Protein AF-A0A958SMH3-F1 (afdb_monomer_lite)

Secondary structure (DSSP, 8-state):
-------------GGG-GGG---HHHHHHHHHHHHHHTS-TTHHHHHHHHHHHHHHH-TT-HHHHHHHHHHHHHTT-HHHHHHHHHHHHHHHHTTSTTGGGGS-HHHHHHHHHHHHHHHHHHHHTT-HHHHHHHHHHHHHH-TT-HHHHHHHHHHHHHHHT---------------------------------------------------GGG--HHHHHHHHHHHHHHHHHHHHHHHHHHHHHHTTS-----

Structure (mmCIF, N/CA/C/O backbone):
data_AF-A0A958SMH3-F1
#
_entry.id   AF-A0A958SMH3-F1
#
loop_
_atom_site.group_PDB
_atom_site.id
_atom_site.type_symbol
_atom_site.label_atom_id
_atom_site.label_alt_id
_atom_site.label_comp_id
_atom_site.label_asym_id
_atom_site.label_entity_id
_atom_site.label_seq_id
_atom_site.pdbx_PDB_ins_code
_atom_site.Cartn_x
_atom_site.Cartn_y
_atom_site.Cartn_z
_atom_site.occupancy
_atom_site.B_iso_or_equiv
_atom_site.auth_seq_id
_atom_site.auth_comp_id
_atom_site.auth_asym_id
_atom_site.auth_atom_id
_atom_site.pdbx_PDB_model_num
ATOM 1 N N . MET A 1 1 ? -11.603 23.316 -0.619 1.00 29.77 1 MET A N 1
ATOM 2 C CA . MET A 1 1 ? -10.652 23.225 0.510 1.00 29.77 1 MET A CA 1
ATOM 3 C C . MET A 1 1 ? -10.114 21.802 0.560 1.00 29.77 1 MET A C 1
ATOM 5 O O . MET A 1 1 ? -10.865 20.903 0.907 1.00 29.77 1 MET A O 1
ATOM 9 N N . ARG A 1 2 ? -8.863 21.569 0.136 1.00 35.00 2 ARG A N 1
ATOM 10 C CA . ARG A 1 2 ? -8.222 20.247 0.241 1.00 35.00 2 ARG A CA 1
ATOM 11 C C . ARG A 1 2 ? -7.812 20.045 1.699 1.00 35.00 2 ARG A C 1
ATOM 13 O O . ARG A 1 2 ? -6.847 20.658 2.151 1.00 35.00 2 ARG A O 1
ATOM 20 N N . CYS A 1 3 ? -8.565 19.249 2.452 1.00 30.19 3 CYS A N 1
ATOM 21 C CA . CYS A 1 3 ? -8.208 18.880 3.820 1.00 30.19 3 CYS A CA 1
ATOM 22 C C . CYS A 1 3 ? -6.985 17.945 3.769 1.00 30.19 3 CYS A C 1
ATOM 24 O O . CYS A 1 3 ? -7.123 16.727 3.776 1.00 30.19 3 CYS A O 1
ATOM 26 N N . LYS A 1 4 ? -5.774 18.510 3.680 1.00 40.31 4 LYS A N 1
ATOM 27 C CA . LYS A 1 4 ? -4.511 17.767 3.788 1.00 40.31 4 LYS A CA 1
ATOM 28 C C . LYS A 1 4 ? -4.307 17.340 5.248 1.00 40.31 4 LYS A C 1
ATOM 30 O O . LYS A 1 4 ? -3.544 17.957 5.985 1.00 40.31 4 LYS A O 1
ATOM 35 N N . ARG A 1 5 ? -5.019 16.304 5.699 1.00 44.12 5 ARG A N 1
ATOM 36 C CA . ARG A 1 5 ? -4.583 15.523 6.865 1.00 44.12 5 ARG A CA 1
ATOM 37 C C . ARG A 1 5 ? -3.469 14.606 6.363 1.00 44.12 5 ARG A C 1
ATOM 39 O O . ARG A 1 5 ? -3.717 13.763 5.510 1.00 44.12 5 ARG A O 1
ATOM 46 N N . TYR A 1 6 ? -2.242 14.852 6.818 1.00 43.28 6 TYR A N 1
ATOM 47 C CA . TYR A 1 6 ? -1.034 14.144 6.393 1.00 43.28 6 TYR A CA 1
ATOM 48 C C . TYR A 1 6 ? -1.081 12.676 6.840 1.00 43.28 6 TYR A C 1
ATOM 50 O O . TYR A 1 6 ? -0.575 12.327 7.901 1.00 43.28 6 TYR A O 1
ATOM 58 N N . LEU A 1 7 ? -1.709 11.817 6.041 1.00 56.62 7 LEU A N 1
ATOM 59 C CA . LEU A 1 7 ? -1.462 10.382 6.100 1.00 56.62 7 LEU A CA 1
ATOM 60 C C . LEU A 1 7 ? -0.164 10.128 5.336 1.00 56.62 7 LEU A C 1
ATOM 62 O O . LEU A 1 7 ? -0.074 10.428 4.144 1.00 56.62 7 LEU A O 1
ATOM 66 N N . SER A 1 8 ? 0.855 9.628 6.033 1.00 64.56 8 SER A N 1
ATOM 67 C CA . SER A 1 8 ? 2.098 9.201 5.391 1.00 64.56 8 SER A CA 1
ATOM 68 C C . SER A 1 8 ? 1.782 8.111 4.368 1.00 64.56 8 SER A C 1
ATOM 70 O O . SER A 1 8 ? 0.992 7.215 4.656 1.00 64.56 8 SER A O 1
ATOM 72 N N . LEU A 1 9 ? 2.396 8.185 3.189 1.00 69.12 9 LEU A N 1
ATOM 73 C CA . LEU A 1 9 ? 2.342 7.154 2.153 1.00 69.12 9 LEU A CA 1
ATOM 74 C C . LEU A 1 9 ? 3.732 6.542 2.005 1.00 69.12 9 LEU A C 1
ATOM 76 O O . LEU A 1 9 ? 4.728 7.263 2.051 1.00 69.12 9 LEU A O 1
ATOM 80 N N . ILE A 1 10 ? 3.805 5.224 1.816 1.00 76.44 10 ILE A N 1
ATOM 81 C CA . ILE A 1 10 ? 5.078 4.546 1.552 1.00 76.44 10 ILE A CA 1
ATOM 82 C C . ILE A 1 10 ? 5.193 4.303 0.053 1.00 76.44 10 ILE A C 1
ATOM 84 O O . ILE A 1 10 ? 4.396 3.549 -0.510 1.00 76.44 10 ILE A O 1
ATOM 88 N N . VAL A 1 11 ? 6.199 4.926 -0.563 1.00 71.94 11 VAL A N 1
ATOM 89 C 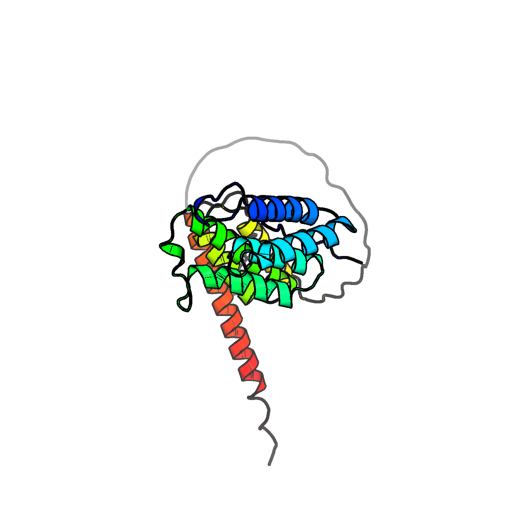CA . VAL A 1 11 ? 6.557 4.771 -1.979 1.00 71.94 11 VAL A CA 1
ATOM 90 C C . VAL A 1 11 ? 7.732 3.798 -2.117 1.00 71.94 11 VAL A C 1
ATOM 92 O O . VAL A 1 11 ? 8.575 3.720 -1.222 1.00 71.94 11 VAL A O 1
ATOM 95 N N . LEU A 1 12 ? 7.805 3.056 -3.226 1.00 70.06 12 LEU A N 1
ATOM 96 C CA . LEU A 1 12 ? 8.835 2.037 -3.448 1.00 70.06 12 LEU A CA 1
ATOM 97 C C . LEU A 1 12 ? 9.659 2.299 -4.716 1.00 70.06 12 LEU A C 1
ATOM 99 O O . LEU A 1 12 ? 9.134 2.277 -5.831 1.00 70.06 12 LEU A O 1
ATOM 103 N N . LEU A 1 13 ? 10.972 2.478 -4.540 1.00 68.81 13 LEU A N 1
ATOM 104 C CA . LEU A 1 13 ? 11.956 2.553 -5.625 1.00 68.81 13 LEU A CA 1
ATOM 105 C C . LEU A 1 13 ? 12.324 1.150 -6.136 1.00 68.81 13 LEU A C 1
ATOM 107 O O . LEU A 1 13 ? 12.445 0.205 -5.356 1.00 68.81 13 LEU A O 1
ATOM 111 N N . GLY A 1 14 ? 12.566 1.020 -7.443 1.00 54.56 14 GLY A N 1
ATOM 112 C CA . GLY A 1 14 ? 12.859 -0.263 -8.098 1.00 54.56 14 GLY A CA 1
ATOM 113 C C . GLY A 1 14 ? 14.277 -0.789 -7.839 1.00 54.56 14 GLY A C 1
ATOM 114 O O . GLY A 1 14 ? 14.528 -1.986 -7.949 1.00 54.56 14 GLY A O 1
ATOM 115 N N . GLY A 1 15 ? 15.208 0.088 -7.445 1.00 48.41 15 GLY A N 1
ATOM 116 C CA . GLY A 1 15 ? 16.635 -0.238 -7.313 1.00 48.41 15 GLY A CA 1
ATOM 117 C C . GLY A 1 15 ? 17.012 -1.145 -6.138 1.00 48.41 15 GLY A C 1
ATOM 118 O O . GLY A 1 15 ? 18.125 -1.660 -6.103 1.00 48.41 15 GLY A O 1
ATOM 119 N N . ALA A 1 16 ? 16.120 -1.373 -5.175 1.00 49.31 16 ALA A N 1
ATOM 120 C CA . ALA A 1 16 ? 16.467 -2.161 -3.994 1.00 49.31 16 ALA A CA 1
ATOM 121 C C . ALA A 1 16 ? 16.238 -3.683 -4.179 1.00 49.31 16 ALA A C 1
ATOM 123 O O . ALA A 1 16 ? 16.509 -4.449 -3.255 1.00 49.31 16 ALA A O 1
ATOM 124 N N . TRP A 1 17 ? 15.645 -4.128 -5.298 1.00 55.69 17 TRP A N 1
ATOM 125 C CA . TRP A 1 17 ? 15.047 -5.468 -5.400 1.00 55.69 17 TRP A CA 1
ATOM 126 C C . TRP A 1 17 ? 15.391 -6.184 -6.721 1.00 55.69 17 TRP A C 1
ATOM 128 O O . TRP A 1 17 ? 14.505 -6.452 -7.535 1.00 55.69 17 TRP A O 1
ATOM 138 N N . PRO A 1 18 ? 16.664 -6.586 -6.922 1.00 48.69 18 PRO A N 1
ATOM 139 C CA . PRO A 1 18 ? 17.073 -7.400 -8.074 1.00 48.69 18 PRO A CA 1
ATOM 140 C C . PRO A 1 18 ? 16.364 -8.770 -8.148 1.00 48.69 18 PRO A C 1
ATOM 142 O O . PRO A 1 18 ? 16.409 -9.436 -9.177 1.00 48.69 18 PRO A O 1
ATOM 145 N N . ALA A 1 19 ? 15.666 -9.184 -7.085 1.00 49.19 19 ALA A N 1
ATOM 146 C CA . ALA A 1 19 ? 14.950 -10.456 -7.002 1.00 49.19 19 ALA A CA 1
ATOM 147 C C . ALA A 1 19 ? 13.634 -10.522 -7.806 1.00 49.19 19 ALA A C 1
ATOM 149 O O . ALA A 1 19 ? 13.067 -11.605 -7.920 1.00 49.19 19 ALA A O 1
ATOM 150 N N . LEU A 1 20 ? 13.134 -9.404 -8.352 1.00 57.31 20 LEU A N 1
ATOM 151 C CA . LEU A 1 20 ? 11.882 -9.382 -9.128 1.00 57.31 20 LEU A CA 1
ATOM 152 C C . LEU A 1 20 ? 12.082 -9.405 -10.652 1.00 57.31 20 LEU A C 1
ATOM 154 O O . LEU A 1 20 ? 11.101 -9.334 -11.381 1.00 57.31 20 LEU A O 1
ATOM 158 N N . GLY A 1 21 ? 13.323 -9.520 -11.144 1.00 62.44 21 GLY A N 1
ATOM 159 C CA . GLY A 1 21 ? 13.590 -9.730 -12.575 1.00 62.44 21 GLY A CA 1
ATOM 160 C C . GLY A 1 21 ? 13.226 -8.553 -13.488 1.00 62.44 21 GLY A C 1
ATOM 161 O O . GLY A 1 21 ? 13.005 -8.758 -14.678 1.00 62.44 21 GLY A O 1
ATOM 162 N N . LEU A 1 22 ? 13.156 -7.332 -12.948 1.00 69.94 22 LEU A N 1
ATOM 163 C CA . LEU A 1 22 ? 12.828 -6.140 -13.728 1.00 69.94 22 LEU A CA 1
ATOM 164 C C . LEU A 1 22 ? 13.910 -5.830 -14.769 1.00 69.94 22 LEU A C 1
ATOM 166 O O . LEU A 1 22 ? 15.104 -5.849 -14.460 1.00 69.94 22 LEU A O 1
ATOM 170 N N . SER A 1 23 ? 13.487 -5.482 -15.988 1.00 83.94 23 SER A N 1
ATOM 171 C CA . SER A 1 23 ? 14.402 -4.934 -16.989 1.00 83.94 23 SER A CA 1
ATOM 172 C C . SER A 1 23 ? 14.955 -3.582 -16.504 1.00 83.94 23 SER A C 1
ATOM 174 O O . SER A 1 23 ? 14.256 -2.854 -15.788 1.00 83.94 23 SER A O 1
ATOM 176 N N . PRO A 1 24 ? 16.186 -3.198 -16.894 1.00 86.62 24 PRO A N 1
ATOM 177 C CA . PRO A 1 24 ? 16.736 -1.885 -16.551 1.00 86.62 24 PRO A CA 1
ATOM 178 C C . PRO A 1 24 ? 15.816 -0.725 -16.952 1.00 86.62 24 PRO A C 1
ATOM 180 O O . PRO A 1 24 ? 15.718 0.266 -16.234 1.00 86.62 24 PRO A O 1
ATOM 183 N N . GLU A 1 25 ? 15.099 -0.879 -18.066 1.00 89.50 25 GLU A N 1
ATOM 184 C CA . GLU A 1 25 ? 14.124 0.093 -18.552 1.00 89.50 25 GLU A CA 1
ATOM 185 C C . GLU A 1 25 ? 12.932 0.242 -17.599 1.00 89.50 25 GLU A C 1
ATOM 187 O O . GLU A 1 25 ? 12.606 1.359 -17.202 1.00 89.50 25 GLU A O 1
ATOM 192 N N . VAL A 1 26 ? 12.331 -0.866 -17.149 1.00 90.12 26 VAL A N 1
ATOM 193 C CA . VAL A 1 26 ? 11.222 -0.832 -16.181 1.00 90.12 26 VAL A CA 1
ATOM 194 C C . VAL A 1 26 ? 11.670 -0.239 -14.847 1.00 90.12 26 VAL A C 1
ATOM 196 O O . VAL A 1 26 ? 10.928 0.534 -14.239 1.00 90.12 26 VAL A O 1
ATOM 199 N N . VAL A 1 27 ? 12.889 -0.551 -14.396 1.00 88.69 27 VAL A N 1
ATOM 200 C CA . VAL A 1 27 ? 13.459 0.063 -13.187 1.00 88.69 27 VAL A CA 1
ATOM 201 C C . VAL A 1 27 ? 13.588 1.576 -13.357 1.00 88.69 27 VAL A C 1
ATOM 203 O O . VAL A 1 27 ? 13.201 2.312 -12.449 1.00 88.69 27 VAL A O 1
ATOM 206 N N . ASN A 1 28 ? 14.096 2.042 -14.502 1.00 91.06 28 ASN A N 1
ATOM 207 C CA . ASN A 1 28 ? 14.251 3.469 -14.771 1.00 91.06 28 ASN A CA 1
ATOM 208 C C . ASN A 1 28 ? 12.895 4.188 -14.807 1.00 91.06 28 ASN A C 1
ATOM 210 O O . ASN A 1 28 ? 12.690 5.138 -14.055 1.00 91.06 28 ASN A O 1
ATOM 214 N N . LEU A 1 29 ? 11.943 3.669 -15.589 1.00 94.38 29 LEU A N 1
ATOM 215 C CA . LEU A 1 29 ? 10.586 4.214 -15.687 1.00 94.38 29 LEU A CA 1
ATOM 216 C C . LEU A 1 29 ? 9.899 4.283 -14.320 1.00 94.38 29 LEU A C 1
ATOM 218 O O . LEU A 1 29 ? 9.283 5.292 -13.982 1.00 94.38 29 LEU A O 1
ATOM 222 N N . ASN A 1 30 ? 10.027 3.233 -13.505 1.00 92.31 30 ASN A N 1
ATOM 223 C CA . ASN A 1 30 ? 9.464 3.225 -12.160 1.00 92.31 30 ASN A CA 1
ATOM 224 C C . ASN A 1 30 ? 10.110 4.281 -11.255 1.00 92.31 30 ASN A C 1
ATOM 226 O O . ASN A 1 30 ? 9.406 4.962 -10.516 1.00 92.31 30 ASN A O 1
ATOM 230 N N . ASN A 1 31 ? 11.437 4.409 -11.282 1.00 91.38 31 ASN A N 1
ATOM 231 C CA . ASN A 1 31 ? 12.136 5.377 -10.439 1.00 91.38 31 ASN A CA 1
ATOM 232 C C . ASN A 1 31 ? 11.771 6.816 -10.823 1.00 91.38 31 ASN A C 1
ATOM 234 O O . ASN A 1 31 ? 11.450 7.607 -9.937 1.00 91.38 31 ASN A O 1
ATOM 238 N N . GLU A 1 32 ? 11.731 7.127 -12.121 1.00 94.00 32 GLU A N 1
ATOM 239 C CA . GLU A 1 32 ? 11.265 8.426 -12.616 1.00 94.00 32 GLU A CA 1
ATOM 240 C C . GLU A 1 32 ? 9.815 8.691 -12.203 1.00 94.00 32 GLU A C 1
ATOM 242 O O . GLU A 1 32 ? 9.491 9.774 -11.716 1.00 94.00 32 GLU A O 1
ATOM 247 N N . ALA A 1 33 ? 8.937 7.694 -12.347 1.00 93.81 33 ALA A N 1
ATOM 248 C CA . ALA A 1 33 ? 7.549 7.838 -11.938 1.00 93.81 33 ALA A CA 1
ATOM 249 C C . ALA A 1 33 ? 7.413 8.132 -10.442 1.00 93.81 33 ALA A C 1
ATOM 251 O O . ALA A 1 33 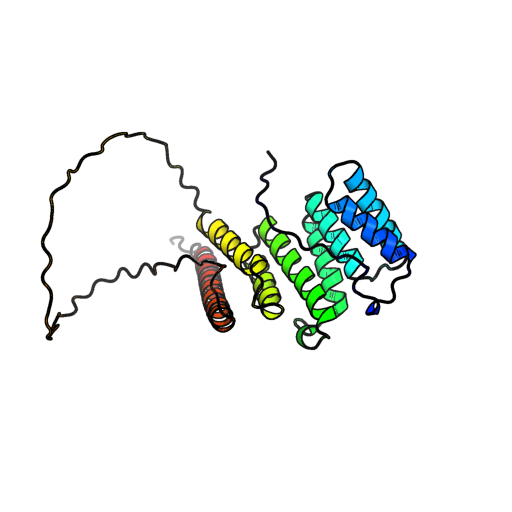? 6.599 8.970 -10.063 1.00 93.81 33 ALA A O 1
ATOM 252 N N . VAL A 1 34 ? 8.198 7.466 -9.594 1.00 91.56 34 VAL A N 1
ATOM 253 C CA . VAL A 1 34 ? 8.210 7.675 -8.140 1.00 91.56 34 VAL A CA 1
ATOM 254 C C . VAL A 1 34 ? 8.692 9.072 -7.771 1.00 91.56 34 VAL A C 1
ATOM 256 O O . VAL A 1 34 ? 8.091 9.713 -6.909 1.00 91.56 34 VAL A O 1
ATOM 259 N N . GLU A 1 35 ? 9.739 9.570 -8.424 1.00 90.75 35 GLU A N 1
ATOM 260 C CA . GLU A 1 35 ? 10.201 10.942 -8.220 1.00 90.75 35 GLU A CA 1
ATOM 261 C C . GLU A 1 35 ? 9.089 11.939 -8.573 1.00 90.75 35 GLU A C 1
ATOM 263 O O . GLU A 1 35 ? 8.730 12.806 -7.771 1.00 90.75 35 GLU A O 1
ATOM 268 N N . GLN A 1 36 ? 8.449 11.734 -9.721 1.00 92.38 36 GLN A N 1
ATOM 269 C CA . GLN A 1 36 ? 7.345 12.553 -10.210 1.00 92.38 36 GLN A CA 1
ATOM 270 C C . GLN A 1 36 ? 6.074 12.440 -9.346 1.00 92.38 36 GLN A C 1
ATOM 272 O O . GLN A 1 36 ? 5.356 13.427 -9.193 1.00 92.38 36 GLN A O 1
ATOM 277 N N . LEU A 1 37 ? 5.812 11.294 -8.697 1.00 88.19 37 LEU A N 1
ATOM 278 C CA . LEU A 1 37 ? 4.682 11.115 -7.764 1.00 88.19 37 LEU A CA 1
ATOM 279 C C . LEU A 1 37 ? 4.721 12.099 -6.597 1.00 88.19 37 LEU A C 1
ATOM 281 O O . LEU A 1 37 ? 3.683 12.377 -5.995 1.00 88.19 37 LEU A O 1
ATOM 285 N N . THR A 1 38 ? 5.892 12.627 -6.249 1.00 83.69 38 THR A N 1
ATOM 286 C CA . THR A 1 38 ? 6.027 13.607 -5.165 1.00 83.69 38 THR A CA 1
ATOM 287 C C . THR A 1 38 ? 5.691 15.035 -5.605 1.00 83.69 38 THR A C 1
ATOM 289 O O . THR A 1 38 ? 5.374 15.870 -4.762 1.00 83.69 38 THR A O 1
ATOM 292 N N . GLN A 1 39 ? 5.640 15.290 -6.913 1.00 87.88 39 GLN A N 1
ATOM 293 C CA . GLN A 1 39 ? 5.469 16.611 -7.522 1.00 87.88 39 GLN A CA 1
ATOM 294 C C . GLN A 1 39 ? 4.008 16.896 -7.911 1.00 87.88 39 GLN A C 1
ATOM 296 O O . GLN A 1 39 ? 3.199 15.977 -8.032 1.00 87.88 39 GLN A O 1
ATOM 301 N N . GLU A 1 40 ? 3.636 18.165 -8.063 1.00 87.94 40 GLU A N 1
ATOM 302 C CA . GLU A 1 40 ? 2.299 18.557 -8.544 1.00 87.94 40 GLU A CA 1
ATOM 303 C C . GLU A 1 40 ? 2.216 18.418 -10.083 1.00 87.94 40 GLU A C 1
ATOM 305 O O . GLU A 1 40 ? 3.039 17.752 -10.711 1.00 87.94 40 GLU A O 1
ATOM 310 N N . GLU A 1 41 ? 1.190 18.987 -10.709 1.00 86.69 41 GLU A N 1
ATOM 311 C CA . GLU A 1 41 ? 1.087 18.997 -12.172 1.00 86.69 41 GLU A CA 1
ATOM 312 C C . GLU A 1 41 ? 2.115 19.945 -12.812 1.00 86.69 41 GLU A C 1
ATOM 314 O O . GLU A 1 41 ? 2.302 21.048 -12.285 1.00 86.69 41 GLU A O 1
ATOM 319 N N . PRO A 1 42 ? 2.718 19.595 -13.971 1.00 90.69 42 PRO A N 1
ATOM 320 C CA . PRO A 1 42 ? 2.417 18.466 -14.876 1.00 90.69 42 PRO A CA 1
ATOM 321 C C . PRO A 1 42 ? 3.171 17.150 -14.598 1.00 90.69 42 PRO A C 1
ATOM 323 O O . PRO A 1 42 ? 2.982 16.158 -15.311 1.00 90.69 42 PRO A O 1
ATOM 326 N N . GLU A 1 43 ? 4.075 17.125 -13.623 1.00 92.62 43 GLU A N 1
ATOM 327 C CA . GLU A 1 43 ? 4.899 15.955 -13.312 1.00 92.62 43 GLU A CA 1
ATOM 328 C C . GLU A 1 43 ? 4.044 14.772 -12.849 1.00 92.62 43 GLU A C 1
ATOM 330 O O . GLU A 1 43 ? 4.339 13.629 -13.202 1.00 92.62 43 GLU A O 1
ATOM 335 N N . LEU A 1 44 ? 2.933 15.028 -12.156 1.00 90.06 44 LEU A N 1
ATOM 336 C CA . LEU A 1 44 ? 1.992 13.981 -11.769 1.00 90.06 44 LEU A CA 1
ATOM 337 C C . LEU A 1 44 ? 1.421 13.218 -12.980 1.00 90.06 44 LEU A C 1
ATOM 339 O O . LEU A 1 44 ? 1.330 11.989 -12.928 1.00 90.06 44 LEU A O 1
ATOM 343 N N . GLN A 1 45 ? 1.097 13.888 -14.091 1.00 93.62 45 GLN A N 1
ATOM 344 C CA . GLN A 1 45 ? 0.704 13.183 -15.320 1.00 93.62 45 GLN A CA 1
ATOM 345 C C . GLN A 1 45 ? 1.855 12.389 -15.947 1.00 93.62 45 GLN A C 1
ATOM 347 O O . GLN A 1 45 ? 1.639 11.283 -16.446 1.00 93.62 45 GLN A O 1
ATOM 352 N N . ARG A 1 46 ? 3.088 12.909 -15.913 1.00 95.62 46 ARG A N 1
ATOM 353 C CA . ARG A 1 46 ? 4.259 12.159 -16.408 1.00 95.62 46 ARG A CA 1
ATOM 354 C C . ARG A 1 46 ? 4.478 10.880 -15.604 1.00 95.62 46 ARG A C 1
ATOM 356 O O . ARG A 1 46 ? 4.739 9.834 -16.193 1.00 95.62 46 ARG A O 1
ATOM 363 N N . SER A 1 47 ? 4.246 10.941 -14.292 1.00 95.69 47 SER A N 1
ATOM 364 C CA . SER A 1 47 ? 4.319 9.773 -13.415 1.00 95.69 47 SER A CA 1
ATOM 365 C C . SER A 1 47 ? 3.380 8.663 -13.883 1.00 95.69 47 SER A C 1
ATOM 367 O O . SER A 1 47 ? 3.792 7.510 -14.019 1.00 95.69 47 SER A O 1
ATOM 369 N N . TYR A 1 48 ? 2.137 9.019 -14.221 1.00 96.56 48 TYR A N 1
ATOM 370 C CA . TYR A 1 48 ? 1.167 8.072 -14.764 1.00 96.56 48 TYR A CA 1
ATOM 371 C C . TYR A 1 48 ? 1.653 7.429 -16.064 1.00 96.56 48 TYR A C 1
ATOM 373 O O . TYR A 1 48 ? 1.607 6.209 -16.205 1.00 96.56 48 TYR A O 1
ATOM 381 N N . GLN A 1 49 ? 2.147 8.236 -17.007 1.00 97.38 49 GLN A N 1
ATOM 382 C CA . GLN A 1 49 ? 2.639 7.751 -18.300 1.00 97.38 49 GLN A CA 1
ATOM 383 C C . GLN A 1 49 ? 3.808 6.775 -18.134 1.00 97.38 49 GLN A C 1
ATOM 385 O O . GLN A 1 49 ? 3.817 5.709 -18.756 1.00 97.38 49 GLN A O 1
ATOM 390 N N . ASN A 1 50 ? 4.755 7.100 -17.254 1.00 97.12 50 ASN A N 1
ATOM 391 C CA . ASN A 1 50 ? 5.883 6.232 -16.939 1.00 97.12 50 ASN A CA 1
ATOM 392 C C . ASN A 1 50 ? 5.430 4.922 -16.268 1.00 97.12 50 ASN A C 1
ATOM 394 O O . ASN A 1 50 ? 5.895 3.850 -16.656 1.00 97.12 50 ASN A O 1
ATOM 398 N N . LEU A 1 51 ? 4.461 4.968 -15.343 1.00 96.12 51 LEU A N 1
ATOM 399 C CA . LEU A 1 51 ? 3.880 3.762 -14.731 1.00 96.12 51 LEU A CA 1
ATOM 400 C C . LEU A 1 51 ? 3.133 2.893 -15.742 1.00 96.12 51 LEU A C 1
ATOM 402 O O . LEU A 1 51 ? 3.282 1.674 -15.713 1.00 96.12 51 LEU A O 1
ATOM 406 N N . MET A 1 52 ? 2.352 3.490 -16.644 1.00 97.25 52 MET A N 1
ATOM 407 C CA . MET A 1 52 ? 1.655 2.748 -17.700 1.00 97.25 52 MET A CA 1
ATOM 408 C C . MET A 1 52 ? 2.644 2.094 -18.665 1.00 97.25 52 MET A C 1
ATOM 410 O O . MET A 1 52 ? 2.456 0.941 -19.052 1.00 97.25 52 MET A O 1
ATOM 414 N N . SER A 1 53 ? 3.726 2.796 -19.003 1.00 96.38 53 SER A N 1
ATOM 415 C CA . SER A 1 53 ? 4.788 2.271 -19.864 1.00 96.38 53 SER A CA 1
ATOM 416 C C . SER A 1 53 ? 5.506 1.098 -19.192 1.00 96.38 53 SER A C 1
ATOM 418 O O . SER A 1 53 ? 5.651 0.040 -19.800 1.00 96.38 53 SER A O 1
ATOM 420 N N . ALA A 1 54 ? 5.849 1.225 -17.908 1.00 94.75 54 ALA A N 1
ATOM 421 C CA . ALA A 1 54 ? 6.433 0.145 -17.115 1.00 94.75 54 ALA A CA 1
ATOM 422 C C . ALA A 1 54 ? 5.488 -1.068 -16.989 1.00 94.75 54 ALA A C 1
ATOM 424 O O . ALA A 1 54 ? 5.901 -2.205 -17.210 1.00 94.75 54 ALA A O 1
ATOM 425 N N . LEU A 1 55 ? 4.203 -0.839 -16.691 1.00 93.38 55 LEU A N 1
ATOM 426 C CA . LEU A 1 55 ? 3.190 -1.896 -16.573 1.00 93.38 55 LEU A CA 1
ATOM 427 C C . LEU A 1 55 ? 2.887 -2.582 -17.904 1.00 93.38 55 LEU A C 1
ATOM 429 O O . LEU A 1 55 ? 2.480 -3.737 -17.901 1.00 93.38 55 LEU A O 1
ATOM 433 N N . SER A 1 56 ? 3.078 -1.906 -19.038 1.00 94.69 56 SER A N 1
ATOM 434 C CA . SER A 1 56 ? 2.946 -2.549 -20.350 1.00 94.69 56 SER A CA 1
ATOM 435 C C . SER A 1 56 ? 4.025 -3.613 -20.588 1.00 94.69 56 SER A C 1
ATOM 437 O O . SER A 1 56 ? 3.775 -4.583 -21.301 1.00 94.69 56 SER A O 1
ATOM 439 N N . GLN A 1 57 ? 5.192 -3.459 -19.952 1.00 92.38 57 GLN A N 1
ATOM 440 C CA . GLN A 1 57 ? 6.311 -4.398 -20.033 1.00 92.38 57 GLN A CA 1
ATOM 441 C C . GLN A 1 57 ? 6.235 -5.483 -18.951 1.00 92.38 57 GLN A C 1
ATOM 443 O O . GLN A 1 57 ? 6.523 -6.643 -19.234 1.00 92.38 57 GLN A O 1
ATOM 448 N N . ASP A 1 58 ? 5.809 -5.130 -17.733 1.00 89.62 58 ASP A N 1
ATOM 449 C CA . ASP A 1 58 ? 5.588 -6.079 -16.633 1.00 89.62 58 ASP A CA 1
ATOM 450 C C . ASP A 1 58 ? 4.218 -5.855 -15.947 1.00 89.62 58 ASP A C 1
ATOM 452 O O . ASP A 1 58 ? 4.122 -5.211 -14.895 1.00 89.62 58 ASP A O 1
ATOM 456 N N . PRO A 1 59 ? 3.123 -6.401 -16.518 1.00 89.75 59 PRO A N 1
ATOM 457 C CA . PRO A 1 59 ? 1.760 -6.145 -16.038 1.00 89.75 59 PRO A CA 1
ATOM 458 C C . PRO A 1 59 ? 1.446 -6.729 -14.659 1.00 89.75 59 PRO A C 1
ATOM 460 O O . PRO A 1 59 ? 0.445 -6.359 -14.031 1.00 89.75 59 PRO A O 1
ATOM 463 N N . PHE A 1 60 ? 2.241 -7.691 -14.191 1.00 87.19 60 PHE A N 1
ATOM 464 C CA . PHE A 1 60 ? 1.991 -8.409 -12.941 1.00 87.19 60 PHE A CA 1
ATOM 465 C C . PHE A 1 60 ? 2.925 -7.973 -11.817 1.00 87.19 60 PHE A C 1
ATOM 467 O O . PHE A 1 60 ? 2.798 -8.480 -10.701 1.00 87.19 60 PHE A O 1
ATOM 474 N N . ASN A 1 61 ? 3.794 -6.991 -12.068 1.00 88.31 61 ASN A N 1
ATOM 475 C CA . ASN A 1 61 ? 4.702 -6.498 -11.054 1.00 88.31 61 ASN A CA 1
ATOM 476 C C . ASN A 1 61 ? 3.955 -5.857 -9.870 1.00 88.31 61 ASN A C 1
ATOM 478 O O . ASN A 1 61 ? 3.233 -4.867 -10.052 1.00 88.31 61 ASN A O 1
ATOM 482 N N . PRO A 1 62 ? 4.147 -6.349 -8.636 1.00 90.38 62 PRO A N 1
ATOM 483 C CA . PRO A 1 62 ? 3.482 -5.769 -7.479 1.00 90.38 62 PRO A CA 1
ATOM 484 C C . PRO A 1 62 ? 3.985 -4.357 -7.152 1.00 90.38 62 PRO A C 1
ATOM 486 O O . PRO A 1 62 ? 3.190 -3.548 -6.686 1.00 90.38 62 PRO A O 1
ATOM 489 N N . ILE A 1 63 ? 5.255 -4.024 -7.419 1.00 90.62 63 ILE A N 1
ATOM 490 C CA . ILE A 1 63 ? 5.811 -2.688 -7.138 1.00 90.62 63 ILE A CA 1
ATOM 491 C C . ILE A 1 63 ? 5.163 -1.642 -8.043 1.00 90.62 63 ILE A C 1
ATOM 493 O O . ILE A 1 63 ? 4.690 -0.616 -7.556 1.00 90.62 63 ILE A O 1
ATOM 497 N N . LEU A 1 64 ? 5.062 -1.930 -9.342 1.00 93.31 64 LEU A N 1
ATOM 498 C CA . LEU A 1 64 ? 4.412 -1.023 -10.289 1.00 93.31 64 LEU A CA 1
ATOM 499 C C . LEU A 1 64 ? 2.938 -0.798 -9.931 1.00 93.31 64 LEU A C 1
ATOM 501 O O . LEU A 1 64 ? 2.450 0.329 -9.980 1.00 93.31 64 LEU A O 1
ATOM 505 N N . ARG A 1 65 ? 2.237 -1.855 -9.499 1.00 94.50 65 ARG A N 1
ATOM 506 C CA . ARG A 1 65 ? 0.849 -1.751 -9.021 1.00 94.50 65 ARG A CA 1
ATOM 507 C C . ARG A 1 65 ? 0.726 -0.932 -7.738 1.00 94.50 65 ARG A C 1
ATOM 509 O O . ARG A 1 65 ? -0.218 -0.162 -7.616 1.00 94.50 65 ARG A O 1
ATOM 516 N N . ILE A 1 66 ? 1.672 -1.043 -6.803 1.00 94.62 66 ILE A N 1
ATOM 517 C CA . ILE A 1 66 ? 1.707 -0.183 -5.608 1.00 94.62 66 ILE A CA 1
ATOM 518 C C . ILE A 1 66 ? 1.848 1.280 -6.017 1.00 94.62 66 ILE A C 1
ATOM 520 O O . ILE A 1 66 ? 1.066 2.115 -5.571 1.00 94.62 66 ILE A O 1
ATOM 524 N N . ASN A 1 67 ? 2.806 1.592 -6.887 1.00 95.12 67 ASN A N 1
ATOM 525 C CA . ASN A 1 67 ? 3.047 2.969 -7.306 1.00 95.12 67 ASN A CA 1
ATOM 526 C C . ASN A 1 67 ? 1.876 3.536 -8.129 1.00 95.12 67 ASN A C 1
ATOM 528 O O . ASN A 1 67 ? 1.523 4.700 -7.952 1.00 95.12 67 ASN A O 1
ATOM 532 N N . LEU A 1 68 ? 1.184 2.707 -8.917 1.00 96.38 68 LEU A N 1
ATOM 533 C CA . LEU A 1 68 ? -0.084 3.086 -9.549 1.00 96.38 68 LEU A CA 1
ATOM 534 C C . LEU A 1 68 ? -1.192 3.365 -8.525 1.00 96.38 68 LEU A C 1
ATOM 536 O O . LEU A 1 68 ? -1.899 4.363 -8.642 1.00 96.38 68 LEU A O 1
ATOM 540 N N . GLY A 1 69 ? -1.321 2.536 -7.488 1.00 96.44 69 GLY A N 1
ATOM 541 C CA . GLY A 1 69 ? -2.280 2.782 -6.412 1.00 96.44 69 GLY A CA 1
ATOM 542 C C . GLY A 1 69 ? -2.003 4.095 -5.672 1.00 96.44 69 GLY A C 1
ATOM 543 O O . GLY A 1 69 ? -2.929 4.834 -5.344 1.00 96.44 69 GLY A O 1
ATOM 544 N N . LEU A 1 70 ? -0.729 4.435 -5.463 1.00 95.62 70 LEU A N 1
ATOM 545 C CA . LEU A 1 70 ? -0.316 5.719 -4.889 1.00 95.62 70 LEU A CA 1
ATOM 546 C C . LEU A 1 70 ? -0.655 6.896 -5.807 1.00 95.62 70 LEU A C 1
ATOM 548 O O . LEU A 1 70 ? -1.133 7.922 -5.322 1.00 95.62 70 LEU A O 1
ATOM 552 N N . TRP A 1 71 ? -0.461 6.735 -7.118 1.00 96.06 71 TRP A N 1
ATOM 553 C CA . TRP A 1 71 ? -0.905 7.714 -8.107 1.00 96.06 71 TRP A CA 1
ATOM 554 C C . TRP A 1 71 ? -2.418 7.953 -8.008 1.00 96.06 71 TRP A C 1
ATOM 556 O O . TRP A 1 71 ? -2.857 9.094 -7.864 1.00 96.06 71 TRP A O 1
ATOM 566 N N . HIS A 1 72 ? -3.215 6.879 -7.985 1.00 96.62 72 HIS A N 1
ATOM 567 C CA . HIS A 1 72 ? -4.668 6.962 -7.838 1.00 96.62 72 HIS A CA 1
ATOM 568 C C . HIS A 1 72 ? -5.085 7.637 -6.525 1.00 96.62 72 HIS A C 1
ATOM 570 O O . HIS A 1 72 ? -5.981 8.476 -6.545 1.00 96.62 72 HIS A O 1
ATOM 576 N N . LEU A 1 73 ? -4.421 7.350 -5.396 1.00 93.69 73 LEU A N 1
ATOM 577 C CA . LEU A 1 73 ? -4.681 8.061 -4.136 1.00 93.69 73 LEU A CA 1
ATOM 578 C C . LEU A 1 73 ? -4.423 9.561 -4.257 1.00 93.69 73 LEU A C 1
ATOM 580 O O . LEU A 1 73 ? -5.219 10.360 -3.764 1.00 93.69 73 LEU A O 1
ATOM 584 N N . LYS A 1 74 ? -3.326 9.950 -4.911 1.00 91.88 74 LYS A N 1
ATOM 585 C CA . LYS A 1 74 ? -2.990 11.361 -5.118 1.00 91.88 74 LYS A CA 1
ATOM 586 C C . LYS A 1 74 ? -4.003 12.070 -6.019 1.00 91.88 74 LYS A C 1
ATOM 588 O O . LYS A 1 74 ? -4.261 13.253 -5.813 1.00 91.88 74 LYS A O 1
ATOM 593 N N . ASN A 1 75 ? -4.610 11.337 -6.949 1.00 91.62 75 ASN A N 1
ATOM 594 C CA . ASN A 1 75 ? -5.692 11.816 -7.804 1.00 91.62 75 ASN A CA 1
ATOM 595 C C . ASN A 1 75 ? -7.093 11.685 -7.164 1.00 91.62 75 ASN A C 1
ATOM 597 O O . ASN A 1 75 ? -8.097 11.845 -7.850 1.00 91.62 75 ASN A O 1
ATOM 601 N N . GLU A 1 76 ? -7.175 11.375 -5.863 1.00 92.62 76 GLU A N 1
ATOM 602 C CA . GLU A 1 76 ? -8.427 11.183 -5.109 1.00 92.62 76 GLU A CA 1
ATOM 603 C C . GLU A 1 76 ? -9.298 10.005 -5.616 1.00 92.62 76 GLU A C 1
ATOM 605 O O . GLU A 1 76 ? -10.463 9.856 -5.251 1.00 92.62 76 GLU A O 1
ATOM 610 N N . GLU A 1 77 ? -8.721 9.092 -6.402 1.00 95.44 77 GLU A N 1
ATOM 611 C CA . GLU A 1 77 ? -9.378 7.907 -6.964 1.00 95.44 77 GLU A CA 1
ATOM 612 C C . GLU A 1 77 ? -9.235 6.687 -6.034 1.00 95.44 77 GLU A C 1
ATOM 614 O O . GLU A 1 77 ? -8.670 5.649 -6.395 1.00 95.44 77 GLU A O 1
ATOM 619 N N . THR A 1 78 ? -9.759 6.797 -4.810 1.00 95.06 78 THR A N 1
ATOM 620 C CA . THR A 1 78 ? -9.532 5.819 -3.724 1.00 95.06 78 THR A CA 1
ATOM 621 C C . THR A 1 78 ? -9.953 4.391 -4.072 1.00 95.06 78 THR A C 1
ATOM 623 O O . THR A 1 78 ? -9.240 3.443 -3.750 1.00 95.06 78 THR A O 1
ATOM 626 N N . VAL A 1 79 ? -11.053 4.224 -4.812 1.00 96.00 79 VAL A N 1
ATOM 627 C CA . VAL A 1 79 ? -11.548 2.907 -5.244 1.00 96.00 79 VAL A CA 1
ATOM 628 C C . VAL A 1 79 ? -10.558 2.217 -6.188 1.00 96.00 79 VAL A C 1
ATOM 630 O O . VAL A 1 79 ? -10.346 1.003 -6.097 1.00 96.00 79 VAL A O 1
ATOM 633 N N . LYS A 1 80 ? -9.926 2.973 -7.099 1.00 97.25 80 LYS A N 1
ATOM 634 C CA . LYS A 1 80 ? -8.904 2.417 -7.997 1.00 97.25 80 LYS A CA 1
ATOM 635 C C . LYS A 1 80 ? -7.634 2.088 -7.221 1.00 97.25 80 LYS A C 1
ATOM 637 O O . LYS A 1 80 ? -7.093 1.000 -7.397 1.00 97.25 80 LYS A O 1
ATOM 642 N N . ALA A 1 81 ? -7.233 2.960 -6.297 1.00 97.38 81 ALA A N 1
ATOM 643 C CA . ALA A 1 81 ? -6.106 2.695 -5.415 1.00 97.38 81 ALA A CA 1
ATOM 644 C C . ALA A 1 81 ? -6.289 1.410 -4.593 1.00 97.38 81 ALA A C 1
ATOM 646 O O . ALA A 1 81 ? -5.403 0.556 -4.577 1.00 97.38 81 ALA A O 1
ATOM 647 N N . GLU A 1 82 ? -7.458 1.223 -3.969 1.00 96.50 82 GLU A N 1
ATOM 648 C CA . GLU A 1 82 ? -7.776 0.009 -3.210 1.00 96.50 82 GLU A CA 1
ATOM 649 C C . GLU A 1 82 ? -7.643 -1.240 -4.094 1.00 96.50 82 GLU A C 1
ATOM 651 O O . GLU A 1 82 ? -7.067 -2.250 -3.676 1.00 96.50 82 GLU A O 1
ATOM 656 N N . LYS A 1 83 ? -8.142 -1.170 -5.335 1.00 96.62 83 LYS A N 1
ATOM 657 C CA . LYS A 1 83 ? -8.049 -2.262 -6.308 1.00 96.62 83 LYS A CA 1
ATOM 658 C C . LYS A 1 83 ? -6.597 -2.591 -6.659 1.00 96.62 83 LYS A C 1
ATOM 660 O O . LYS A 1 83 ? -6.244 -3.771 -6.671 1.00 96.62 83 LYS A O 1
ATOM 665 N N . ASP A 1 84 ? -5.766 -1.588 -6.920 1.00 96.31 84 ASP A N 1
ATOM 666 C CA . ASP A 1 84 ? -4.364 -1.801 -7.281 1.00 96.31 84 ASP A CA 1
ATOM 667 C C . ASP A 1 84 ? -3.555 -2.382 -6.128 1.00 96.31 84 ASP A C 1
ATOM 669 O O . ASP A 1 84 ? -2.825 -3.357 -6.322 1.00 96.31 84 ASP A O 1
ATOM 673 N N . PHE A 1 85 ? -3.749 -1.872 -4.909 1.00 96.44 85 PHE A N 1
ATOM 674 C CA . PHE A 1 85 ? -3.094 -2.434 -3.733 1.00 96.44 85 PHE A CA 1
ATOM 675 C C . PHE A 1 85 ? -3.556 -3.862 -3.449 1.00 96.44 85 PHE A C 1
ATOM 677 O O . PHE A 1 85 ? -2.724 -4.714 -3.156 1.00 96.44 85 PHE A O 1
ATOM 684 N N . LYS A 1 86 ? -4.852 -4.175 -3.584 1.00 94.44 86 LYS A N 1
ATOM 685 C CA . LYS A 1 86 ? -5.350 -5.556 -3.449 1.00 94.44 86 LYS A CA 1
ATOM 686 C C 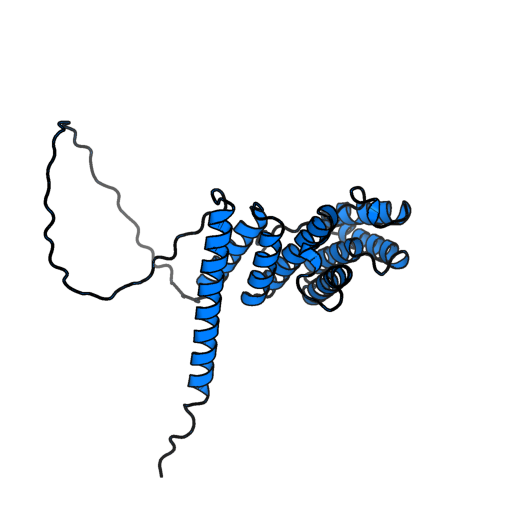. LYS A 1 86 ? -4.7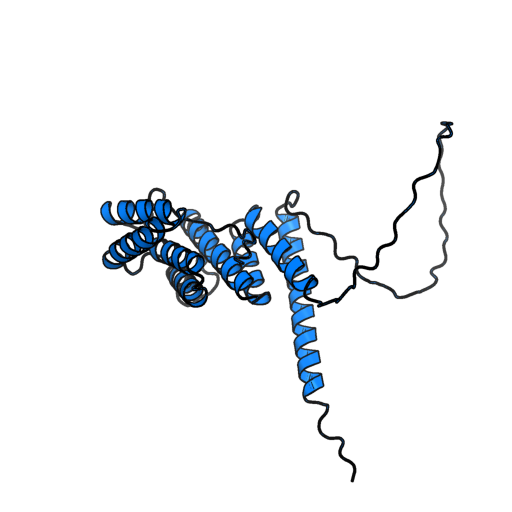68 -6.485 -4.513 1.00 94.44 86 LYS A C 1
ATOM 688 O O . LYS A 1 86 ? -4.440 -7.627 -4.201 1.00 94.44 86 LYS A O 1
ATOM 693 N N . ALA A 1 87 ? -4.615 -6.011 -5.749 1.00 92.81 87 ALA A N 1
ATOM 694 C CA . ALA A 1 87 ? -3.977 -6.778 -6.815 1.00 92.81 87 ALA A CA 1
ATOM 695 C C . ALA A 1 87 ? -2.488 -7.026 -6.521 1.00 92.81 87 ALA A C 1
ATOM 697 O O . ALA A 1 87 ? -2.021 -8.155 -6.670 1.00 92.81 87 ALA A O 1
ATOM 698 N N . ALA A 1 88 ? -1.766 -6.005 -6.046 1.00 93.25 88 ALA A N 1
ATOM 699 C CA . ALA A 1 88 ? -0.375 -6.132 -5.616 1.00 93.25 88 ALA A CA 1
ATOM 700 C C . ALA A 1 88 ? -0.232 -7.094 -4.431 1.00 93.25 88 ALA A C 1
ATOM 702 O O . ALA A 1 88 ? 0.656 -7.942 -4.443 1.00 93.25 88 ALA A O 1
ATOM 703 N N . LEU A 1 89 ? -1.136 -7.009 -3.443 1.00 92.38 89 LEU A N 1
ATOM 704 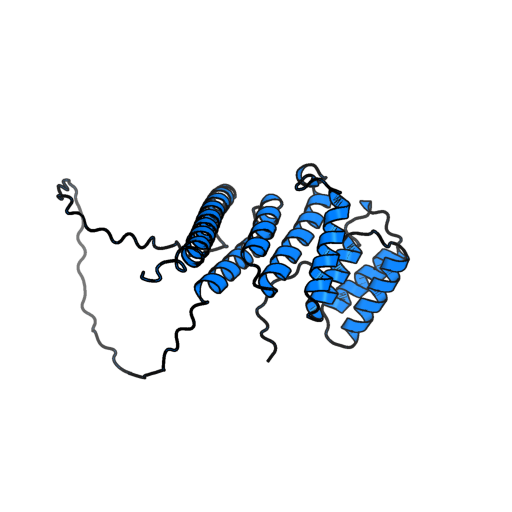C CA . LEU A 1 89 ? -1.197 -7.935 -2.313 1.00 92.38 89 LEU A CA 1
ATOM 705 C C . LEU A 1 89 ? -1.334 -9.352 -2.889 1.00 92.38 89 LEU A C 1
ATOM 707 O O . LEU A 1 89 ? -0.492 -10.203 -2.599 1.00 92.38 89 LEU A O 1
ATOM 711 N N . LYS A 1 90 ? -2.355 -9.603 -3.725 1.00 90.31 90 LYS A N 1
ATOM 712 C CA . LYS A 1 90 ? -2.695 -10.940 -4.242 1.00 90.31 90 LYS A CA 1
ATOM 713 C C . LYS A 1 90 ? -1.509 -11.653 -4.900 1.00 90.31 90 LYS A C 1
ATOM 715 O O . LYS A 1 90 ? -1.410 -12.874 -4.778 1.00 90.31 90 LYS A O 1
ATOM 720 N N . ALA A 1 91 ? -0.587 -10.917 -5.521 1.00 87.19 91 ALA A N 1
ATOM 721 C CA . ALA A 1 91 ? 0.632 -11.476 -6.108 1.00 87.19 91 ALA A CA 1
ATOM 722 C C . ALA A 1 91 ? 1.513 -12.250 -5.100 1.00 87.19 91 ALA A C 1
ATOM 724 O O . ALA A 1 91 ? 2.238 -13.156 -5.499 1.00 87.19 91 ALA A O 1
ATOM 725 N N . PHE A 1 92 ? 1.427 -11.951 -3.798 1.00 84.00 92 PHE A N 1
ATOM 726 C CA . PHE A 1 92 ? 2.243 -12.588 -2.755 1.00 84.00 92 PHE A CA 1
ATOM 727 C C . PHE A 1 92 ? 1.606 -13.814 -2.087 1.00 84.00 92 PHE A C 1
ATOM 729 O O . PHE A 1 92 ? 2.320 -14.607 -1.473 1.00 84.00 92 PHE A O 1
ATOM 736 N N . TYR A 1 93 ? 0.285 -13.997 -2.166 1.00 76.81 93 TYR A N 1
ATOM 737 C CA . TYR A 1 93 ? -0.407 -15.053 -1.405 1.00 76.81 93 TYR A CA 1
ATOM 738 C C . TYR A 1 93 ? -1.520 -15.792 -2.148 1.00 76.81 93 TYR A C 1
ATOM 740 O O . TYR A 1 93 ? -2.021 -16.795 -1.632 1.00 76.81 93 TYR A O 1
ATOM 748 N N . GLY A 1 94 ? -1.891 -15.352 -3.353 1.00 76.56 94 GLY A N 1
ATOM 749 C CA . GLY A 1 94 ? -2.980 -15.957 -4.115 1.00 76.56 94 GLY A CA 1
ATOM 750 C C . GLY A 1 94 ? -4.303 -15.866 -3.355 1.00 76.56 94 GLY A C 1
ATOM 751 O O . GLY A 1 94 ? -4.779 -14.768 -3.072 1.00 76.56 94 GLY A O 1
ATOM 752 N N . ASP A 1 95 ? -4.894 -17.015 -3.027 1.00 73.62 95 ASP A N 1
ATOM 753 C CA . ASP A 1 95 ? -6.208 -17.087 -2.374 1.00 73.62 95 ASP A CA 1
ATOM 754 C C . ASP A 1 95 ? -6.133 -17.339 -0.852 1.00 73.62 95 ASP A C 1
ATOM 756 O O . ASP A 1 95 ? -7.160 -17.332 -0.178 1.00 73.62 95 ASP A O 1
ATOM 760 N N . ALA A 1 96 ? -4.934 -17.531 -0.281 1.00 75.69 96 ALA A N 1
ATOM 761 C CA . ALA A 1 96 ? -4.757 -17.806 1.149 1.00 75.69 96 ALA A CA 1
ATOM 762 C C . ALA A 1 96 ? -4.322 -16.544 1.920 1.00 75.69 96 ALA A C 1
ATOM 764 O O . ALA A 1 96 ? -3.194 -16.089 1.726 1.00 75.69 96 ALA A O 1
ATOM 765 N N . PRO A 1 97 ? -5.152 -15.972 2.811 1.00 70.62 97 PRO A N 1
ATOM 766 C CA . PRO A 1 97 ? -4.749 -14.810 3.600 1.00 70.62 97 PRO A CA 1
ATOM 767 C C . PRO A 1 97 ? -3.560 -15.146 4.515 1.00 70.62 97 PRO A C 1
ATOM 769 O O . PRO A 1 97 ? -3.404 -16.278 4.963 1.00 70.62 97 PRO A O 1
ATOM 772 N N . ASP A 1 98 ? -2.711 -14.155 4.791 1.00 74.50 98 ASP A N 1
ATOM 773 C CA . ASP A 1 98 ? -1.616 -14.207 5.771 1.00 74.50 98 ASP A CA 1
ATOM 774 C C . ASP A 1 98 ? -0.446 -15.171 5.439 1.00 74.50 98 ASP A C 1
ATOM 776 O O . ASP A 1 98 ? 0.519 -15.270 6.198 1.00 74.50 98 ASP A O 1
ATOM 780 N N . LYS A 1 99 ? -0.429 -15.798 4.249 1.00 81.88 99 LYS A N 1
ATOM 781 C CA . LYS A 1 99 ? 0.697 -16.636 3.768 1.00 81.88 99 LYS A CA 1
ATOM 782 C C . LYS A 1 99 ? 2.030 -15.877 3.686 1.00 81.88 99 LYS A C 1
ATOM 784 O O . LYS A 1 99 ? 3.103 -16.478 3.733 1.00 81.88 99 LYS A O 1
ATOM 789 N N . TRP A 1 100 ? 1.971 -14.551 3.599 1.00 80.75 100 TRP A N 1
ATOM 790 C CA . TRP A 1 100 ? 3.143 -13.688 3.513 1.00 80.75 100 TRP A CA 1
ATOM 791 C C . TRP A 1 100 ? 4.068 -13.730 4.739 1.00 80.75 100 TRP A C 1
ATOM 793 O O . TRP A 1 100 ? 5.217 -13.318 4.626 1.00 80.75 100 TRP A O 1
ATOM 803 N N . LEU A 1 101 ? 3.625 -14.275 5.878 1.00 79.81 101 LEU A N 1
ATOM 804 C CA . LEU A 1 101 ? 4.467 -14.447 7.071 1.00 79.81 101 LEU A CA 1
ATOM 805 C C . LEU A 1 101 ? 5.652 -15.403 6.862 1.00 79.81 101 LEU A C 1
ATOM 807 O O . LEU A 1 101 ? 6.654 -15.303 7.563 1.00 79.81 101 LEU A O 1
ATOM 811 N N . GLY A 1 102 ? 5.540 -16.328 5.906 1.00 83.38 102 GLY A N 1
ATOM 812 C CA . GLY A 1 102 ? 6.616 -17.256 5.549 1.00 83.38 102 GLY A CA 1
ATOM 813 C C . GLY A 1 102 ? 7.531 -16.755 4.430 1.00 83.38 102 GLY A C 1
ATOM 814 O O . GLY A 1 102 ? 8.410 -17.496 3.996 1.00 83.38 102 GLY A O 1
ATOM 815 N N . LEU A 1 103 ? 7.308 -15.543 3.908 1.00 85.38 103 LEU A N 1
ATOM 816 C CA . LEU A 1 103 ? 8.107 -15.001 2.810 1.00 85.38 103 LEU A CA 1
ATOM 817 C C . LEU A 1 103 ? 9.470 -14.493 3.299 1.00 85.38 103 LEU A C 1
ATOM 819 O O . LEU A 1 103 ? 9.607 -14.159 4.476 1.00 85.38 103 LEU A O 1
ATOM 823 N N . PRO A 1 104 ? 10.467 -14.368 2.405 1.00 87.81 104 PRO A N 1
ATOM 824 C CA . PRO A 1 104 ? 11.714 -13.685 2.723 1.00 87.81 104 PRO A CA 1
ATOM 825 C C . PRO A 1 104 ? 11.467 -12.270 3.258 1.00 87.81 104 PRO A C 1
ATOM 827 O O . PRO A 1 104 ? 10.536 -11.592 2.821 1.00 87.81 104 PRO A O 1
ATOM 830 N N . GLU A 1 105 ? 12.337 -11.803 4.155 1.00 86.69 105 GLU A N 1
ATOM 831 C CA . GLU A 1 105 ? 12.225 -10.479 4.787 1.00 86.69 105 GLU A CA 1
ATOM 832 C C . GLU A 1 105 ? 12.087 -9.349 3.758 1.00 86.69 105 GLU A C 1
ATOM 834 O O . GLU A 1 105 ? 11.320 -8.411 3.969 1.00 86.69 105 GLU A O 1
ATOM 839 N N . SER A 1 106 ? 12.782 -9.454 2.618 1.00 84.25 106 SER A N 1
ATOM 840 C CA . SER A 1 106 ? 12.604 -8.529 1.500 1.00 84.25 106 SER A CA 1
ATOM 841 C C . SER A 1 106 ? 11.136 -8.480 1.097 1.00 84.25 106 SER A C 1
ATOM 843 O O . SER A 1 106 ? 10.498 -7.468 1.341 1.00 84.25 106 SER A O 1
ATOM 845 N N . ALA A 1 107 ? 10.553 -9.576 0.613 1.00 87.25 107 ALA A N 1
ATOM 846 C CA . ALA A 1 107 ? 9.144 -9.650 0.224 1.00 87.25 107 ALA A CA 1
ATOM 847 C C . ALA A 1 107 ? 8.176 -9.182 1.330 1.00 87.25 107 ALA A C 1
ATOM 849 O O . ALA A 1 107 ? 7.219 -8.465 1.032 1.00 87.25 107 ALA A O 1
ATOM 850 N N . GLN A 1 108 ? 8.452 -9.496 2.601 1.00 90.00 108 GLN A N 1
ATOM 851 C CA . GLN A 1 108 ? 7.660 -8.992 3.728 1.00 90.00 108 GLN A CA 1
ATOM 852 C C . GLN A 1 108 ? 7.648 -7.459 3.814 1.00 90.00 108 GLN A C 1
ATOM 854 O O . GLN A 1 108 ? 6.606 -6.891 4.131 1.00 90.00 108 GLN A O 1
ATOM 859 N N . LYS A 1 109 ? 8.743 -6.767 3.466 1.00 90.06 109 LYS A N 1
ATOM 860 C CA . LYS A 1 109 ? 8.783 -5.293 3.410 1.00 90.06 109 LYS A CA 1
ATOM 861 C C . LYS A 1 109 ? 7.847 -4.717 2.344 1.00 90.06 109 LYS A C 1
ATOM 863 O O . LYS A 1 109 ? 7.205 -3.706 2.604 1.00 90.06 109 LYS A O 1
ATOM 868 N N . VAL A 1 110 ? 7.695 -5.362 1.182 1.00 91.06 110 VAL A N 1
ATOM 869 C CA . VAL A 1 110 ? 6.686 -4.927 0.190 1.00 91.06 110 VAL A CA 1
ATOM 870 C C . VAL A 1 110 ? 5.283 -5.201 0.700 1.00 91.06 110 VAL A C 1
ATOM 872 O O . VAL A 1 110 ? 4.421 -4.332 0.601 1.00 91.06 110 VAL A O 1
ATOM 875 N N . VAL A 1 111 ? 5.045 -6.375 1.286 1.00 92.94 111 VAL A N 1
ATOM 876 C CA . VAL A 1 111 ? 3.731 -6.692 1.854 1.00 92.94 111 VAL A CA 1
ATOM 877 C C . VAL A 1 111 ? 3.357 -5.702 2.958 1.00 92.94 111 VAL A C 1
ATOM 879 O O . VAL A 1 111 ? 2.220 -5.233 2.995 1.00 92.94 111 VAL A O 1
ATOM 882 N N . PHE A 1 112 ? 4.317 -5.312 3.797 1.00 93.69 112 PHE A N 1
ATOM 883 C CA . PHE A 1 112 ? 4.156 -4.243 4.775 1.00 93.69 112 PHE A CA 1
ATOM 884 C C . PHE A 1 112 ? 3.690 -2.938 4.117 1.00 93.69 112 PHE A C 1
ATOM 886 O O . PHE A 1 112 ? 2.671 -2.391 4.535 1.00 93.69 112 PHE A O 1
ATOM 893 N N . SER A 1 113 ? 4.368 -2.472 3.061 1.00 93.38 113 SER A N 1
ATOM 894 C CA . SER A 1 113 ? 3.979 -1.255 2.332 1.00 93.38 113 SER A CA 1
ATOM 895 C C . SER A 1 113 ? 2.568 -1.346 1.746 1.00 93.38 113 SER A C 1
ATOM 897 O O . SER A 1 113 ? 1.803 -0.387 1.840 1.00 93.38 113 SER A O 1
ATOM 899 N N . ILE A 1 114 ? 2.190 -2.500 1.185 1.00 95.12 114 ILE A N 1
ATOM 900 C CA . ILE A 1 114 ? 0.847 -2.714 0.629 1.00 95.12 114 ILE A CA 1
ATOM 901 C C . ILE A 1 114 ? -0.218 -2.631 1.729 1.00 95.12 114 ILE A C 1
ATOM 903 O O . ILE A 1 114 ? -1.205 -1.911 1.582 1.00 95.12 114 ILE A O 1
ATOM 907 N N . LEU A 1 115 ? -0.024 -3.354 2.836 1.00 95.81 115 LEU A N 1
ATOM 908 C CA . LEU A 1 115 ? -0.954 -3.366 3.969 1.00 95.81 115 LEU A CA 1
ATOM 909 C C . LEU A 1 115 ? -1.078 -1.976 4.596 1.00 95.81 115 LEU A C 1
ATOM 911 O O . LEU A 1 115 ? -2.183 -1.523 4.880 1.00 95.81 115 LEU A O 1
ATOM 915 N N . PHE A 1 116 ? 0.038 -1.271 4.756 1.00 96.19 116 PHE A N 1
ATOM 916 C CA . PHE A 1 116 ? 0.041 0.100 5.241 1.00 96.19 116 PHE A CA 1
ATOM 917 C C . PHE A 1 116 ? -0.783 1.026 4.331 1.00 96.19 116 PHE A C 1
ATOM 919 O O . PHE A 1 116 ? -1.689 1.707 4.814 1.00 96.19 116 PHE A O 1
ATOM 926 N N . ASN A 1 117 ? -0.545 0.995 3.016 1.00 96.94 117 ASN A N 1
ATOM 927 C CA . ASN A 1 117 ? -1.265 1.836 2.055 1.00 96.94 117 ASN A CA 1
ATOM 928 C C . ASN A 1 117 ? -2.760 1.466 1.948 1.00 96.94 117 ASN A C 1
ATOM 930 O O . ASN A 1 117 ? -3.603 2.351 1.791 1.00 96.94 117 ASN A O 1
ATOM 934 N N . LEU A 1 118 ? -3.132 0.191 2.109 1.00 96.94 118 LEU A N 1
ATOM 935 C CA . LEU A 1 118 ? -4.536 -0.230 2.232 1.00 96.94 118 LEU A CA 1
ATOM 936 C C . LEU A 1 118 ? -5.197 0.293 3.512 1.00 96.94 118 LEU A C 1
ATOM 938 O O . LEU A 1 118 ? -6.364 0.692 3.478 1.00 96.94 118 LEU A O 1
ATOM 942 N N . GLY A 1 119 ? -4.458 0.326 4.623 1.00 96.00 119 GLY A N 1
ATOM 943 C CA . GLY A 1 119 ? -4.895 0.953 5.869 1.00 96.00 119 GLY A CA 1
ATOM 944 C C . GLY A 1 119 ? -5.166 2.446 5.685 1.00 96.00 119 GLY A C 1
ATOM 945 O O . GLY A 1 119 ? -6.232 2.936 6.065 1.00 96.00 119 GLY A O 1
ATOM 946 N N . VAL A 1 120 ? -4.252 3.154 5.016 1.00 94.81 120 VAL A N 1
ATOM 947 C CA . VAL A 1 120 ? -4.407 4.576 4.665 1.00 94.81 120 VAL A CA 1
ATOM 948 C C . VAL A 1 120 ? -5.625 4.791 3.771 1.00 94.81 120 VAL A C 1
ATOM 950 O O . VAL A 1 120 ? -6.482 5.612 4.092 1.00 94.81 120 VAL A O 1
ATOM 953 N N . THR A 1 121 ? -5.756 4.004 2.703 1.00 96.06 121 THR A N 1
ATOM 954 C CA . THR A 1 121 ? -6.893 4.068 1.767 1.00 96.06 121 THR A CA 1
ATOM 955 C C . THR A 1 121 ? -8.221 3.877 2.501 1.00 96.06 121 THR A C 1
ATOM 957 O O . THR A 1 121 ? -9.127 4.696 2.382 1.00 96.06 121 THR A O 1
ATOM 960 N N . SER A 1 122 ? -8.308 2.853 3.353 1.00 95.50 122 SER A N 1
ATOM 961 C CA . SER A 1 122 ? -9.516 2.559 4.134 1.00 95.50 122 SER A CA 1
ATOM 962 C C . SER A 1 122 ? -9.827 3.661 5.156 1.00 95.50 122 SER A C 1
ATOM 964 O O . SER A 1 122 ? -10.992 3.928 5.442 1.00 95.50 122 SER A O 1
ATOM 966 N N . THR A 1 123 ? -8.796 4.329 5.689 1.00 91.94 123 THR A N 1
ATOM 967 C CA . THR A 1 123 ? -8.942 5.474 6.603 1.00 91.94 123 THR A CA 1
ATOM 968 C C . THR A 1 123 ? -9.572 6.667 5.883 1.00 91.94 123 THR A C 1
ATOM 970 O O . THR A 1 123 ? -10.500 7.278 6.410 1.00 91.94 123 THR A O 1
ATOM 973 N N . ILE A 1 124 ? -9.101 6.982 4.669 1.00 91.12 124 ILE A N 1
ATOM 974 C CA . ILE A 1 124 ? -9.650 8.057 3.823 1.00 91.12 124 ILE A CA 1
ATOM 975 C C . ILE A 1 124 ? -11.127 7.786 3.515 1.00 91.12 124 ILE A C 1
ATOM 977 O O . ILE A 1 124 ? -11.961 8.684 3.610 1.00 91.12 124 ILE A O 1
ATOM 981 N N . GLU A 1 125 ? -11.465 6.529 3.235 1.00 91.75 125 GLU A N 1
ATOM 982 C CA . GLU A 1 125 ? -12.837 6.090 2.964 1.00 91.75 125 GLU A CA 1
ATOM 983 C C . GLU A 1 125 ? -13.701 5.921 4.226 1.00 91.75 125 GLU A C 1
ATOM 985 O O . GLU A 1 125 ? -14.847 5.487 4.131 1.00 91.75 125 GLU A O 1
ATOM 990 N N . LYS A 1 126 ? -13.173 6.255 5.415 1.00 90.62 126 LYS A N 1
ATOM 991 C CA . LYS A 1 126 ? -13.841 6.105 6.723 1.00 90.62 126 LYS A CA 1
ATOM 992 C C . LYS A 1 126 ? -14.285 4.666 7.035 1.00 90.62 126 LYS A C 1
ATOM 994 O O . LYS A 1 126 ? -15.148 4.444 7.882 1.00 90.62 126 LYS A O 1
ATOM 999 N N . LYS A 1 127 ? -13.669 3.670 6.395 1.00 90.62 127 LYS A N 1
ATOM 1000 C CA . LYS A 1 127 ? -13.867 2.240 6.667 1.00 90.62 127 LYS A CA 1
ATOM 1001 C C . LYS A 1 127 ? -12.986 1.832 7.853 1.00 90.62 127 LYS A C 1
ATOM 1003 O O . LYS A 1 127 ? -11.980 1.145 7.679 1.00 90.62 127 LYS A O 1
ATOM 1008 N N . TYR A 1 128 ? -13.333 2.306 9.052 1.00 86.75 128 TYR A N 1
ATOM 1009 C CA . TYR A 1 128 ? -12.488 2.211 10.253 1.00 86.75 128 TYR A CA 1
ATOM 1010 C C . TYR A 1 128 ? -12.047 0.777 10.581 1.00 86.75 128 TYR A C 1
ATOM 1012 O O . TYR A 1 128 ? -10.857 0.532 10.773 1.00 86.75 128 TYR A O 1
ATOM 1020 N N . ASP A 1 129 ? -12.974 -0.179 10.544 1.00 85.94 129 ASP A N 1
ATOM 1021 C CA . ASP A 1 129 ? -12.687 -1.599 10.778 1.00 85.94 129 ASP A CA 1
ATOM 1022 C C . ASP A 1 129 ? -11.687 -2.166 9.764 1.00 85.94 129 ASP A C 1
ATOM 1024 O O . ASP A 1 129 ? -10.746 -2.879 10.113 1.00 85.94 129 ASP A O 1
ATOM 1028 N N . GLN A 1 130 ? -11.858 -1.816 8.487 1.00 91.12 130 GLN A N 1
ATOM 1029 C CA . GLN A 1 130 ? -10.975 -2.276 7.420 1.00 91.12 130 GLN A CA 1
ATOM 1030 C C . GLN A 1 130 ? -9.586 -1.628 7.529 1.00 91.12 130 GLN A C 1
ATOM 1032 O O . GLN A 1 130 ? -8.572 -2.304 7.348 1.00 91.12 130 GLN A O 1
ATOM 1037 N N . ALA A 1 131 ? -9.523 -0.342 7.882 1.00 92.81 131 ALA A N 1
ATOM 1038 C CA . ALA A 1 131 ? -8.267 0.359 8.121 1.00 92.81 131 ALA A CA 1
ATOM 1039 C C . ALA A 1 131 ? -7.476 -0.296 9.255 1.00 92.81 131 ALA A C 1
ATOM 1041 O O . ALA A 1 131 ? -6.295 -0.615 9.098 1.00 92.81 131 ALA A O 1
ATOM 1042 N N . LEU A 1 132 ? -8.151 -0.562 10.373 1.00 90.25 132 LEU A N 1
ATOM 1043 C CA . LEU A 1 132 ? -7.553 -1.207 11.527 1.00 90.25 132 LEU A CA 1
ATOM 1044 C C . LEU A 1 132 ? -7.067 -2.624 11.193 1.00 90.25 132 LEU A C 1
ATOM 1046 O O . LEU A 1 132 ? -5.922 -2.957 11.497 1.00 90.25 132 LEU A O 1
ATOM 1050 N N . TYR A 1 133 ? -7.882 -3.423 10.499 1.00 91.44 133 TYR A N 1
ATOM 1051 C CA . TYR A 1 133 ? -7.512 -4.762 10.030 1.00 91.44 133 TYR A CA 1
ATOM 1052 C C . TYR A 1 133 ? -6.181 -4.771 9.258 1.00 91.44 133 TYR A C 1
ATOM 1054 O O . TYR A 1 133 ? -5.344 -5.660 9.460 1.00 91.44 133 TYR A O 1
ATOM 1062 N N . PHE A 1 134 ? -5.973 -3.794 8.370 1.00 94.94 134 PHE A N 1
ATOM 1063 C CA . PHE A 1 134 ? -4.749 -3.701 7.578 1.00 94.94 134 PHE A CA 1
ATOM 1064 C C . PHE A 1 134 ? -3.563 -3.173 8.385 1.00 94.94 134 PHE A C 1
ATOM 1066 O O . PHE A 1 134 ? -2.474 -3.743 8.300 1.00 94.94 134 PHE A O 1
ATOM 1073 N N . TYR A 1 135 ? -3.765 -2.151 9.220 1.00 93.75 135 TYR A N 1
ATOM 1074 C CA . TYR A 1 135 ? -2.700 -1.631 10.076 1.00 93.75 135 TYR A CA 1
ATOM 1075 C C . TYR A 1 135 ? -2.190 -2.669 11.076 1.00 93.75 135 TYR A C 1
ATOM 1077 O O . TYR A 1 135 ? -0.983 -2.780 11.265 1.00 93.75 135 TYR A O 1
ATOM 1085 N N . GLN A 1 136 ? -3.069 -3.481 11.669 1.00 89.56 136 GLN A N 1
ATOM 1086 C CA . GLN A 1 136 ? -2.657 -4.561 12.571 1.00 89.56 136 GLN A CA 1
ATOM 1087 C C . GLN A 1 136 ? -1.736 -5.573 11.871 1.00 89.56 136 GLN A C 1
ATOM 1089 O O . GLN A 1 136 ? -0.738 -6.007 12.443 1.00 89.56 136 GLN A O 1
ATOM 1094 N N . ARG A 1 137 ? -2.029 -5.917 10.610 1.00 92.44 137 ARG A N 1
ATOM 1095 C CA . ARG A 1 137 ? -1.185 -6.818 9.807 1.00 92.44 137 ARG A CA 1
ATOM 1096 C C . ARG A 1 137 ? 0.136 -6.179 9.405 1.00 92.44 137 ARG A C 1
ATOM 1098 O O . ARG A 1 137 ? 1.160 -6.854 9.445 1.00 92.44 137 ARG A O 1
ATOM 1105 N N . ALA A 1 138 ? 0.128 -4.894 9.057 1.00 93.19 138 ALA A N 1
ATOM 1106 C CA . ALA A 1 138 ? 1.361 -4.150 8.824 1.00 93.19 138 ALA A CA 1
ATOM 1107 C C . ALA A 1 138 ? 2.235 -4.153 10.093 1.00 93.19 138 ALA A C 1
ATOM 1109 O O . ALA A 1 138 ? 3.421 -4.463 10.031 1.00 93.19 138 ALA A O 1
ATOM 1110 N N . LEU A 1 139 ? 1.641 -3.924 11.267 1.00 90.81 139 LEU A N 1
ATOM 1111 C CA . LEU A 1 139 ? 2.358 -3.935 12.543 1.00 90.81 139 LEU A CA 1
ATOM 1112 C C . LEU A 1 139 ? 2.902 -5.322 12.913 1.00 90.81 139 LEU A C 1
ATOM 1114 O O . LEU A 1 139 ? 3.921 -5.417 13.583 1.00 90.81 139 LEU A O 1
ATOM 1118 N N . PHE A 1 140 ? 2.270 -6.405 12.457 1.00 90.31 140 PHE A N 1
ATOM 1119 C CA . PHE A 1 140 ? 2.819 -7.750 12.641 1.00 90.31 140 PHE A CA 1
ATOM 1120 C C . PHE A 1 140 ? 4.124 -7.960 11.856 1.00 90.31 140 PHE A C 1
ATOM 1122 O O . PHE A 1 140 ? 5.025 -8.637 12.341 1.00 90.31 140 PHE A O 1
ATOM 1129 N N . LEU A 1 141 ? 4.230 -7.373 10.659 1.00 88.56 141 LEU A N 1
ATOM 1130 C CA . LEU A 1 141 ? 5.432 -7.449 9.818 1.00 88.56 141 LEU A CA 1
ATOM 1131 C C . LEU A 1 141 ? 6.534 -6.487 10.271 1.00 88.56 141 LEU A C 1
ATOM 1133 O O . LEU A 1 141 ? 7.714 -6.780 10.110 1.00 88.56 141 LEU A O 1
ATOM 1137 N N . ASN A 1 142 ? 6.159 -5.343 10.840 1.00 89.62 142 ASN A N 1
ATOM 1138 C CA . ASN A 1 142 ? 7.092 -4.388 11.421 1.00 89.62 142 ASN A CA 1
ATOM 1139 C C . ASN A 1 142 ? 6.508 -3.816 12.716 1.00 89.62 142 ASN A C 1
ATOM 1141 O O . ASN A 1 142 ? 5.816 -2.795 12.697 1.00 89.62 142 ASN A O 1
ATOM 1145 N N . THR A 1 143 ? 6.812 -4.468 13.841 1.00 88.62 143 THR A N 1
ATOM 1146 C CA . THR A 1 143 ? 6.276 -4.104 15.166 1.00 88.62 143 THR A CA 1
ATOM 1147 C C . THR A 1 143 ? 6.720 -2.725 15.631 1.00 88.62 143 THR A C 1
ATOM 1149 O O . THR A 1 143 ? 6.037 -2.095 16.438 1.00 88.62 143 THR A O 1
ATOM 1152 N N . GLU A 1 144 ? 7.830 -2.222 15.096 1.00 86.44 144 GLU A N 1
ATOM 1153 C CA . GLU A 1 144 ? 8.425 -0.952 15.499 1.00 86.44 144 GLU A CA 1
ATOM 1154 C C . GLU A 1 144 ? 8.004 0.227 14.618 1.00 86.44 144 GLU A C 1
ATOM 1156 O O . GLU A 1 144 ? 8.409 1.352 14.897 1.00 86.44 144 GLU A O 1
ATOM 1161 N N . SER A 1 145 ? 7.151 0.024 13.603 1.00 88.12 145 SER A N 1
ATOM 1162 C CA . SER A 1 145 ? 6.712 1.127 12.738 1.00 88.12 145 SER A CA 1
ATOM 1163 C C . SER A 1 145 ? 5.946 2.192 13.525 1.00 88.12 145 SER A C 1
ATOM 1165 O O . SER A 1 145 ? 4.800 2.004 13.949 1.00 88.12 145 SER A O 1
ATOM 1167 N N . VAL A 1 146 ? 6.584 3.352 13.674 1.00 88.25 146 VAL A N 1
ATOM 1168 C CA . VAL A 1 146 ? 5.994 4.544 14.288 1.00 88.25 146 VAL A CA 1
ATOM 1169 C C . VAL A 1 146 ? 4.886 5.106 13.398 1.00 88.25 146 VAL A C 1
ATOM 1171 O O . VAL A 1 146 ? 3.897 5.629 13.908 1.00 88.25 146 VAL A O 1
ATOM 1174 N N . GLU A 1 147 ? 5.008 4.957 12.079 1.00 87.81 147 GLU A N 1
ATOM 1175 C CA . GLU A 1 147 ? 4.026 5.397 11.088 1.00 87.81 147 GLU A CA 1
ATOM 1176 C C . GLU A 1 147 ? 2.704 4.643 11.249 1.00 87.81 147 GLU A C 1
ATOM 1178 O O . GLU A 1 147 ? 1.649 5.269 11.341 1.00 87.81 147 GLU A O 1
ATOM 1183 N N . VAL A 1 148 ? 2.746 3.307 11.352 1.00 90.81 148 VAL A N 1
ATOM 1184 C CA . VAL A 1 148 ? 1.543 2.487 11.579 1.00 90.81 148 VAL A CA 1
ATOM 1185 C C . VAL A 1 148 ? 0.893 2.852 12.913 1.00 90.81 148 VAL A C 1
ATOM 1187 O O . VAL A 1 148 ? -0.312 3.098 12.961 1.00 90.81 148 VAL A O 1
ATOM 1190 N N . LYS A 1 149 ? 1.685 2.928 13.992 1.00 87.44 149 LYS A N 1
ATOM 1191 C CA . LYS A 1 149 ? 1.191 3.275 15.337 1.00 87.44 149 LYS A CA 1
ATOM 1192 C C . LYS A 1 149 ? 0.515 4.653 15.337 1.00 87.44 149 LYS A C 1
ATOM 1194 O O . LYS A 1 149 ? -0.588 4.791 15.860 1.00 87.44 149 LYS A O 1
ATOM 1199 N N . THR A 1 150 ? 1.139 5.648 14.707 1.00 86.12 150 THR A N 1
ATOM 1200 C CA . THR A 1 150 ? 0.591 7.008 14.570 1.00 86.12 150 THR A CA 1
ATOM 1201 C C . THR A 1 150 ? -0.699 7.021 13.744 1.00 86.12 150 THR A C 1
ATOM 1203 O O . THR A 1 150 ? -1.669 7.659 14.143 1.00 86.12 150 THR A O 1
ATOM 1206 N N . ASN A 1 151 ? -0.770 6.281 12.634 1.00 89.06 151 ASN A N 1
ATOM 1207 C CA . ASN A 1 151 ? -1.986 6.225 11.819 1.00 89.06 151 ASN A CA 1
ATOM 1208 C C . ASN A 1 151 ? -3.156 5.537 12.538 1.00 89.06 151 ASN A C 1
ATOM 1210 O O . ASN A 1 151 ? -4.292 5.987 12.400 1.00 89.06 151 ASN A O 1
ATOM 1214 N N . ILE A 1 152 ? -2.902 4.498 13.344 1.00 88.44 152 ILE A N 1
ATOM 1215 C CA . ILE A 1 152 ? -3.925 3.903 14.219 1.00 88.44 152 ILE A CA 1
ATOM 1216 C C . ILE A 1 152 ? -4.409 4.932 15.249 1.00 88.44 152 ILE A C 1
ATOM 1218 O O . ILE A 1 152 ? -5.610 5.047 15.483 1.00 88.44 152 ILE A O 1
ATOM 1222 N N . GLU A 1 153 ? -3.503 5.706 15.851 1.00 83.75 153 GLU A N 1
ATOM 1223 C CA . GLU A 1 153 ? -3.881 6.762 16.796 1.00 83.75 153 GLU A CA 1
ATOM 1224 C C . GLU A 1 153 ? -4.812 7.793 16.138 1.00 83.75 153 GLU A C 1
ATOM 1226 O O . GLU A 1 153 ? -5.886 8.086 16.667 1.00 83.75 153 GLU A O 1
ATOM 1231 N N . LEU A 1 154 ? -4.443 8.284 14.950 1.00 85.19 154 LEU A N 1
ATOM 1232 C CA . LEU A 1 154 ? -5.254 9.224 14.173 1.00 85.19 154 LEU A CA 1
ATOM 1233 C C . LEU A 1 154 ? -6.613 8.629 13.777 1.00 85.19 154 LEU A C 1
ATOM 1235 O O . LEU A 1 154 ? -7.627 9.324 13.850 1.00 85.19 154 LEU A O 1
ATOM 1239 N N . LEU A 1 155 ? -6.652 7.347 13.400 1.00 86.19 155 LEU A N 1
ATOM 1240 C CA . LEU A 1 155 ? -7.881 6.616 13.085 1.00 86.19 155 LEU A CA 1
ATOM 1241 C C . LEU A 1 155 ? -8.842 6.599 14.283 1.00 86.19 155 LEU A C 1
ATOM 1243 O O . LEU A 1 155 ? -10.016 6.939 14.145 1.00 86.19 155 LEU A O 1
ATOM 1247 N N . LEU A 1 156 ? -8.333 6.249 15.468 1.00 82.69 156 LEU A N 1
ATOM 1248 C CA . LEU A 1 156 ? -9.124 6.167 16.697 1.00 82.69 156 LEU A CA 1
ATOM 1249 C C . LEU A 1 156 ? -9.609 7.545 17.160 1.00 82.69 156 LEU A C 1
ATOM 1251 O O . LEU A 1 156 ? -10.738 7.667 17.633 1.00 82.69 156 LEU A O 1
ATOM 1255 N N . GLN A 1 157 ? -8.786 8.585 17.005 1.00 80.31 157 GLN A N 1
ATOM 1256 C CA . GLN A 1 157 ? -9.195 9.966 17.271 1.00 80.31 157 GLN A CA 1
ATOM 1257 C C . GLN A 1 157 ? -10.314 10.407 16.319 1.00 80.31 157 GLN A C 1
ATOM 1259 O O . GLN A 1 157 ? -11.309 10.973 16.767 1.00 80.31 157 GLN A O 1
ATOM 1264 N N . ALA A 1 158 ? -10.189 10.107 15.021 1.00 77.75 158 ALA A N 1
ATOM 1265 C CA . ALA A 1 158 ? -11.209 10.430 14.026 1.00 77.75 158 ALA A CA 1
ATOM 1266 C C . ALA A 1 158 ? -12.540 9.706 14.295 1.00 77.75 158 ALA A C 1
ATOM 1268 O O . ALA A 1 158 ? -13.599 10.309 14.140 1.00 77.75 158 ALA A O 1
ATOM 1269 N N . GLN A 1 159 ? -12.492 8.452 14.752 1.00 73.25 159 GLN A N 1
ATOM 1270 C CA . GLN A 1 159 ? -13.682 7.686 15.126 1.00 73.25 159 GLN A CA 1
ATOM 1271 C C . GLN A 1 159 ? -14.358 8.233 16.396 1.00 73.25 159 GLN A C 1
ATOM 1273 O O . GLN A 1 159 ? -15.582 8.242 16.492 1.00 73.25 159 GLN A O 1
ATOM 1278 N N . GLN A 1 160 ? -13.578 8.699 17.376 1.00 65.94 160 GLN A N 1
ATOM 1279 C CA . GLN A 1 160 ? -14.100 9.231 18.643 1.00 65.94 160 GLN A CA 1
ATOM 1280 C C . GLN A 1 160 ? -14.625 10.669 18.525 1.00 65.94 160 GLN A C 1
ATOM 1282 O O . GLN A 1 160 ? -15.543 11.038 19.250 1.00 65.94 160 GLN A O 1
ATOM 1287 N N . GLY A 1 161 ? -14.068 11.468 17.611 1.00 56.94 161 GLY A N 1
ATOM 1288 C CA . GLY A 1 161 ? -14.489 12.846 17.337 1.00 56.94 161 GLY A CA 1
ATOM 1289 C C . GLY A 1 161 ? -15.667 12.982 16.365 1.00 56.94 161 GLY A C 1
ATOM 1290 O O . GLY A 1 161 ? -15.973 14.094 15.956 1.00 56.94 161 GLY A O 1
ATOM 1291 N N . GLY A 1 162 ? -16.313 11.878 15.973 1.00 44.62 162 GLY A N 1
ATOM 1292 C CA . GLY A 1 162 ? -17.458 11.858 15.052 1.00 44.62 162 GLY A CA 1
ATOM 1293 C C . GLY A 1 162 ? -18.814 12.201 15.681 1.00 44.62 162 GLY A C 1
ATOM 1294 O O . GLY A 1 162 ? -19.841 11.901 15.082 1.00 44.62 162 GLY A O 1
ATOM 1295 N N . GLY A 1 163 ? -18.836 12.783 16.883 1.00 37.00 163 GLY A N 1
ATOM 1296 C CA . GLY A 1 163 ? -20.030 13.435 17.410 1.00 37.00 163 GLY A CA 1
ATOM 1297 C C . GLY A 1 163 ? -20.054 14.883 16.937 1.00 37.00 163 GLY A C 1
ATOM 1298 O O . GLY A 1 163 ? -19.245 15.680 17.406 1.00 37.00 163 GLY A O 1
ATOM 1299 N N . GLU A 1 164 ? -20.964 15.217 16.021 1.00 38.75 164 GLU A N 1
ATOM 1300 C CA . GLU A 1 164 ? -21.411 16.594 15.786 1.00 38.75 164 GLU A CA 1
ATOM 1301 C C . GLU A 1 164 ? -21.971 17.153 17.100 1.00 38.75 164 GLU A C 1
ATOM 1303 O O . GLU A 1 164 ? -23.141 16.987 17.435 1.00 38.75 164 GLU A O 1
ATOM 1308 N N . GLY A 1 165 ? -21.087 17.750 17.893 1.00 30.98 165 GLY A N 1
ATOM 1309 C CA . GLY A 1 165 ? -21.429 18.626 18.995 1.00 30.98 165 GLY A CA 1
ATOM 1310 C C . GLY A 1 165 ? -21.319 20.050 18.493 1.00 30.98 165 GLY A C 1
ATOM 1311 O O . GLY A 1 165 ? -20.252 20.655 18.599 1.00 30.98 165 GLY A O 1
ATOM 1312 N N . ASP A 1 166 ? -22.415 20.550 17.931 1.00 34.22 166 ASP A N 1
ATOM 1313 C CA . ASP A 1 166 ? -22.675 21.979 17.825 1.00 34.22 166 ASP A CA 1
ATOM 1314 C C . ASP A 1 166 ? -22.407 22.586 19.208 1.00 34.22 166 ASP A C 1
ATOM 1316 O O . ASP A 1 166 ? -23.060 22.258 20.201 1.00 34.22 166 ASP A O 1
ATOM 1320 N N . SER A 1 167 ? -21.318 23.333 19.312 1.00 28.80 167 SER A N 1
ATOM 1321 C CA . SER A 1 167 ? -20.952 24.051 20.524 1.00 28.80 167 SER A CA 1
ATOM 1322 C C . SER A 1 167 ? -20.646 25.467 20.098 1.00 28.80 167 SER A C 1
ATOM 1324 O O . SER A 1 167 ? -19.515 25.820 19.758 1.00 28.80 167 SER A O 1
ATOM 1326 N N . ASP A 1 168 ? -21.732 26.237 20.084 1.00 29.78 168 ASP A N 1
ATOM 1327 C CA . ASP A 1 168 ? -21.738 27.683 20.160 1.00 29.78 168 ASP A CA 1
ATOM 1328 C C . ASP A 1 168 ? -20.568 28.170 21.015 1.00 29.78 168 ASP A C 1
ATOM 1330 O O . ASP A 1 168 ? -20.415 27.841 22.198 1.00 29.78 168 ASP A O 1
ATOM 1334 N N . GLN A 1 169 ? -19.723 28.974 20.377 1.00 33.22 169 GLN A N 1
ATOM 1335 C CA . GLN A 1 169 ? -18.788 29.837 21.066 1.00 33.22 169 GLN A CA 1
ATOM 1336 C C . GLN A 1 169 ? -19.589 30.863 21.871 1.00 33.22 169 GLN A C 1
ATOM 1338 O O . GLN A 1 169 ? -19.928 31.925 21.354 1.00 33.22 169 GLN A O 1
ATOM 1343 N N . GLU A 1 170 ? -19.805 30.604 23.159 1.00 29.33 170 GLU A N 1
ATOM 1344 C CA . GLU A 1 170 ? -19.978 31.687 24.123 1.00 29.33 170 GLU A CA 1
ATOM 1345 C C . GLU A 1 170 ? -18.712 31.890 24.955 1.00 29.33 170 GLU A C 1
ATOM 1347 O O . GLU A 1 170 ? -18.313 31.120 25.827 1.00 29.33 170 GLU A O 1
ATOM 1352 N N . ASN A 1 171 ? -18.084 33.002 24.601 1.00 34.25 171 ASN A N 1
ATOM 1353 C CA . ASN A 1 171 ? -17.065 33.760 25.294 1.00 34.25 171 ASN A CA 1
ATOM 1354 C C . ASN A 1 171 ? -17.362 33.917 26.800 1.00 34.25 171 ASN A C 1
ATOM 1356 O O . ASN A 1 171 ? -18.433 34.406 27.160 1.00 34.25 171 ASN A O 1
ATOM 1360 N N . LYS A 1 172 ? -16.373 33.651 27.666 1.00 28.88 172 LYS A N 1
ATOM 1361 C CA . LYS A 1 172 ? -16.169 34.397 28.925 1.00 28.88 172 LYS A CA 1
ATOM 1362 C C . LYS A 1 172 ? -14.762 34.195 29.494 1.00 28.88 172 LYS A C 1
ATOM 1364 O O . LYS A 1 172 ? -14.479 33.308 30.287 1.00 28.88 172 LYS A O 1
ATOM 1369 N N . ASP A 1 173 ? -13.887 35.032 28.960 1.00 34.12 173 ASP A N 1
ATOM 1370 C CA . ASP A 1 173 ? -12.907 35.890 29.628 1.00 34.12 173 ASP A CA 1
ATOM 1371 C C . ASP A 1 173 ? -12.777 35.836 31.177 1.00 34.12 173 ASP A C 1
ATOM 1373 O O . ASP A 1 173 ? -13.774 35.869 31.900 1.00 34.12 173 ASP A O 1
ATOM 1377 N N . LYS A 1 174 ? -11.510 35.970 31.614 1.00 30.95 174 LYS A N 1
ATOM 1378 C CA . LYS A 1 174 ? -10.983 36.499 32.900 1.00 30.95 174 LYS A CA 1
ATOM 1379 C C . LYS A 1 174 ? -10.983 35.612 34.158 1.00 30.95 174 LYS A C 1
ATOM 1381 O O . LYS A 1 174 ? -12.002 35.410 34.806 1.00 30.95 174 LYS A O 1
ATOM 1386 N N . SER A 1 175 ? -9.787 35.211 34.606 1.00 28.25 175 SER A N 1
ATOM 1387 C CA . SER A 1 175 ? -8.953 36.025 35.519 1.00 28.25 175 SER A CA 1
ATOM 1388 C C . SER A 1 175 ? -7.815 35.200 36.129 1.00 28.25 175 SER A C 1
ATOM 1390 O O . SER A 1 175 ? -8.041 34.152 36.730 1.00 28.25 175 SER A O 1
ATOM 1392 N N . GLU A 1 176 ? -6.600 35.730 36.015 1.00 30.55 176 GLU A N 1
ATOM 1393 C CA . GLU A 1 176 ? -5.472 35.425 36.893 1.00 30.55 176 GLU A CA 1
ATOM 1394 C C . GLU A 1 176 ? -5.749 35.959 38.306 1.00 30.55 176 GLU A C 1
ATOM 1396 O O . GLU A 1 176 ? -6.257 37.066 38.450 1.00 30.55 176 GLU A O 1
ATOM 1401 N N . GLU A 1 177 ? -5.390 35.186 39.330 1.00 27.92 177 GLU A N 1
ATOM 1402 C CA . GLU A 1 177 ? -4.645 35.629 40.519 1.00 27.92 177 GLU A CA 1
ATOM 1403 C C . GLU A 1 177 ? -4.566 34.457 41.506 1.00 27.92 177 GLU A C 1
ATOM 1405 O O . GLU A 1 177 ? -5.587 34.017 42.026 1.00 27.92 177 GLU A O 1
ATOM 1410 N N . GLN A 1 178 ? -3.357 33.996 41.840 1.00 28.88 178 GLN A N 1
ATOM 1411 C CA . GLN A 1 178 ? -3.020 33.783 43.248 1.00 28.88 178 GLN A CA 1
ATOM 1412 C C . GLN A 1 178 ? -1.509 33.761 43.486 1.00 28.88 178 GLN A C 1
ATOM 1414 O O . GLN A 1 178 ? -0.718 33.222 42.716 1.00 28.88 178 GLN A O 1
ATOM 1419 N N . LYS A 1 179 ? -1.170 34.452 44.573 1.00 30.56 179 LYS A N 1
ATOM 1420 C CA . LYS A 1 179 ? 0.135 34.906 45.037 1.00 30.56 179 LYS A CA 1
ATOM 1421 C C . LYS A 1 179 ? 1.017 33.796 45.610 1.00 30.56 179 LYS A C 1
ATOM 1423 O O . LYS A 1 179 ? 0.538 32.796 46.136 1.00 30.56 179 LYS A O 1
ATOM 1428 N N . GLU A 1 180 ? 2.311 34.101 45.573 1.00 25.50 180 GLU A N 1
ATOM 1429 C CA . GLU A 1 180 ? 3.426 33.509 46.313 1.00 25.50 180 GLU A CA 1
ATOM 1430 C C . GLU A 1 180 ? 3.191 33.372 47.832 1.00 25.50 180 GLU A C 1
ATOM 1432 O O . GLU A 1 180 ? 2.509 34.195 48.445 1.00 25.50 180 GLU A O 1
ATOM 1437 N N . GLY A 1 181 ? 3.866 32.391 48.454 1.00 27.80 181 GLY A N 1
ATOM 1438 C CA . GLY A 1 181 ? 3.976 32.290 49.915 1.00 27.80 181 GLY A CA 1
ATOM 1439 C C . GLY A 1 181 ? 4.650 31.023 50.470 1.00 27.80 181 GLY A C 1
ATOM 1440 O O . GLY A 1 181 ? 3.975 30.176 51.034 1.00 27.80 181 GLY A O 1
ATOM 1441 N N . GLN A 1 182 ? 5.973 30.922 50.292 1.00 27.70 182 GLN A N 1
ATOM 1442 C CA . GLN A 1 182 ? 7.012 30.215 51.082 1.00 27.70 182 GLN A CA 1
ATOM 1443 C C . GLN A 1 182 ? 6.647 29.115 52.121 1.00 27.70 182 GLN A C 1
ATOM 1445 O O . GLN A 1 182 ? 6.121 29.396 53.190 1.00 27.70 182 GLN A O 1
ATOM 1450 N N . GLY A 1 183 ? 7.172 27.902 51.877 1.00 26.58 183 GLY A N 1
ATOM 1451 C CA . GLY A 1 183 ? 8.292 27.298 52.631 1.00 26.58 183 GLY A CA 1
ATOM 1452 C C . GLY A 1 183 ? 8.065 26.674 54.022 1.00 26.58 183 GLY A C 1
ATOM 1453 O O . GLY A 1 183 ? 7.920 27.395 55.004 1.00 26.58 183 GLY A O 1
ATOM 1454 N N . LYS A 1 184 ? 8.248 25.342 54.125 1.00 29.50 184 LYS A N 1
ATOM 1455 C CA . LYS A 1 184 ? 9.209 24.682 55.048 1.00 29.50 184 LYS A CA 1
ATOM 1456 C C . LYS A 1 184 ? 9.290 23.162 54.823 1.00 29.50 184 LYS A C 1
ATOM 1458 O O . LYS A 1 184 ? 8.278 22.470 54.843 1.00 29.50 184 LYS A O 1
ATOM 1463 N N . GLU A 1 185 ? 10.519 22.687 54.624 1.00 26.55 185 GLU A N 1
ATOM 1464 C CA . GLU A 1 185 ? 10.945 21.283 54.590 1.00 26.55 185 GLU A CA 1
ATOM 1465 C C . GLU A 1 185 ? 10.885 20.622 55.977 1.00 26.55 185 GLU A C 1
ATOM 1467 O O . GLU A 1 185 ? 11.097 21.281 56.998 1.00 26.55 185 GLU A O 1
ATOM 1472 N N . GLY A 1 186 ? 10.676 19.301 55.987 1.00 27.56 186 GLY A N 1
ATOM 1473 C CA . GLY A 1 186 ? 10.857 18.433 57.152 1.00 27.56 186 GLY A CA 1
ATOM 1474 C C . GLY A 1 186 ? 10.186 17.063 56.995 1.00 27.56 186 GLY A C 1
ATOM 1475 O O . GLY A 1 186 ? 9.078 16.870 57.480 1.00 27.56 186 GLY A O 1
ATOM 1476 N N . ASP A 1 187 ? 10.861 16.126 56.328 1.00 28.23 187 ASP A N 1
ATOM 1477 C CA . ASP A 1 187 ? 10.631 14.663 56.389 1.00 28.23 187 ASP A CA 1
ATOM 1478 C C . ASP A 1 187 ? 11.494 14.083 57.554 1.00 28.23 187 ASP A C 1
ATOM 1480 O O . ASP A 1 187 ? 12.347 14.833 58.049 1.00 28.23 187 ASP A O 1
ATOM 1484 N N . PRO A 1 188 ? 11.440 12.797 57.992 1.00 45.00 188 PRO A N 1
ATOM 1485 C CA . PRO A 1 188 ? 10.555 11.679 57.623 1.00 45.00 188 PRO A CA 1
ATOM 1486 C C . PRO A 1 188 ? 10.040 10.801 58.799 1.00 45.00 188 PRO A C 1
ATOM 1488 O O . PRO A 1 188 ? 10.622 10.809 59.885 1.00 45.00 188 PRO A O 1
ATOM 1491 N N . LYS A 1 189 ? 9.013 9.959 58.546 1.00 27.39 189 LYS A N 1
ATOM 1492 C CA . LYS A 1 189 ? 8.953 8.494 58.854 1.00 27.39 189 LYS A CA 1
ATOM 1493 C C . LYS A 1 189 ? 7.530 7.903 58.955 1.00 27.39 189 LYS A C 1
ATOM 1495 O O . LYS A 1 189 ? 6.753 8.274 59.826 1.00 27.39 189 LYS A O 1
ATOM 1500 N N . ASP A 1 190 ? 7.281 6.910 58.094 1.00 27.27 190 ASP A N 1
ATOM 1501 C CA . ASP A 1 190 ? 6.824 5.534 58.388 1.00 27.27 190 ASP A CA 1
ATOM 1502 C C . ASP A 1 190 ? 5.805 5.274 59.523 1.00 27.27 190 ASP A C 1
ATOM 1504 O O . ASP A 1 190 ? 6.175 5.269 60.693 1.00 27.27 190 ASP A O 1
ATOM 1508 N N . GLN A 1 191 ? 4.561 4.900 59.171 1.00 29.84 191 GLN A N 1
ATOM 1509 C CA . GLN A 1 191 ? 4.019 3.517 59.235 1.00 29.84 191 GLN A CA 1
ATOM 1510 C C . GLN A 1 191 ? 2.471 3.465 59.209 1.00 29.84 191 GLN A C 1
ATOM 1512 O O . GLN A 1 191 ? 1.797 4.066 60.036 1.00 29.84 191 GLN A O 1
ATOM 1517 N N . GLN A 1 192 ? 1.953 2.675 58.256 1.00 26.22 192 GLN A N 1
ATOM 1518 C CA . GLN A 1 192 ? 0.807 1.743 58.334 1.00 26.22 192 GLN A CA 1
ATOM 1519 C C . GLN A 1 192 ? -0.429 2.125 59.180 1.00 26.22 192 GLN A C 1
ATOM 1521 O O . GLN A 1 192 ? -0.391 2.057 60.402 1.00 26.22 192 GLN A O 1
ATOM 1526 N N . ASN A 1 193 ? -1.596 2.313 58.545 1.00 27.59 193 ASN A N 1
ATOM 1527 C CA . ASN A 1 193 ? -2.568 1.234 58.267 1.00 27.59 193 ASN A CA 1
ATOM 1528 C C . ASN A 1 193 ? -3.842 1.829 57.623 1.00 27.59 193 ASN A C 1
ATOM 1530 O O . ASN A 1 193 ? -4.594 2.559 58.269 1.00 27.59 193 ASN A O 1
ATOM 1534 N N . GLU A 1 194 ? -4.107 1.503 56.357 1.00 27.14 194 GLU A N 1
ATOM 1535 C CA . GLU A 1 194 ? -5.378 1.806 55.693 1.00 27.14 194 GLU A CA 1
ATOM 1536 C C . GLU A 1 194 ? -6.405 0.712 56.019 1.00 27.14 194 GLU A C 1
ATOM 1538 O O . GLU A 1 194 ? -6.317 -0.417 55.541 1.00 27.14 194 GLU A O 1
ATOM 1543 N N . GLN A 1 195 ? -7.423 1.059 56.805 1.00 31.55 195 GLN A N 1
ATOM 1544 C CA . GLN A 1 195 ? -8.727 0.399 56.762 1.00 31.55 195 GLN A CA 1
ATOM 1545 C C . GLN A 1 195 ? -9.730 1.415 56.224 1.00 31.55 195 GLN A C 1
ATOM 1547 O O . GLN A 1 195 ? -10.219 2.269 56.962 1.00 31.55 195 GLN A O 1
ATOM 1552 N N . GLN A 1 196 ? -10.036 1.329 54.928 1.00 31.84 196 GLN A N 1
ATOM 1553 C CA . GLN A 1 196 ? -11.156 2.052 54.339 1.00 31.84 196 GLN A CA 1
ATOM 1554 C C . GLN A 1 196 ? -12.167 1.084 53.732 1.00 31.84 196 GLN A C 1
ATOM 1556 O O . GLN A 1 196 ? -11.916 0.343 52.784 1.00 31.84 196 GLN A O 1
ATOM 1561 N N . SER A 1 197 ? -13.336 1.120 54.353 1.00 29.25 197 SER A N 1
ATOM 1562 C CA . SER A 1 197 ? -14.587 0.479 54.000 1.00 29.25 197 SER A CA 1
ATOM 1563 C C . SER A 1 197 ? -14.983 0.812 52.560 1.00 29.25 197 SER A C 1
ATOM 1565 O O . SER A 1 197 ? -15.185 1.974 52.209 1.00 29.25 197 SER A O 1
ATOM 1567 N N . GLN A 1 198 ? -15.146 -0.218 51.729 1.00 29.92 198 GLN A N 1
ATOM 1568 C CA . GLN A 1 198 ? -15.712 -0.095 50.389 1.00 29.92 198 GLN A CA 1
ATOM 1569 C C . GLN A 1 198 ? -17.187 0.312 50.476 1.00 29.92 198 GLN A C 1
ATOM 1571 O O . GLN A 1 198 ? -18.042 -0.466 50.900 1.00 29.92 198 GLN A O 1
ATOM 1576 N N . ARG A 1 199 ? -17.496 1.532 50.027 1.00 27.05 199 ARG A N 1
ATOM 1577 C CA . ARG A 1 199 ? -18.851 1.936 49.644 1.00 27.05 199 ARG A CA 1
ATOM 1578 C C . ARG A 1 199 ? -18.912 1.976 48.119 1.00 27.05 199 ARG A C 1
ATOM 1580 O O . ARG A 1 199 ? -18.246 2.787 47.484 1.00 27.05 199 ARG A O 1
ATOM 1587 N N . ASN A 1 200 ? -19.688 1.053 47.561 1.00 33.19 200 ASN A N 1
ATOM 1588 C CA . ASN A 1 200 ? -19.966 0.912 46.135 1.00 33.19 200 ASN A CA 1
ATOM 1589 C C . ASN A 1 200 ? -20.492 2.213 45.515 1.00 33.19 200 ASN A C 1
ATOM 1591 O O . ASN A 1 200 ? -21.468 2.776 46.010 1.00 33.19 200 ASN A O 1
ATOM 1595 N N . ASN A 1 201 ? -19.915 2.612 44.378 1.00 29.44 201 ASN A N 1
ATOM 1596 C CA . ASN A 1 201 ? -20.591 3.446 43.387 1.00 29.44 201 ASN A CA 1
ATOM 1597 C C . ASN A 1 201 ? -20.087 3.084 41.970 1.00 29.44 201 ASN A C 1
ATOM 1599 O O . ASN A 1 201 ? -18.873 3.096 41.747 1.00 29.44 201 ASN A O 1
ATOM 1603 N N . PRO A 1 202 ? -20.959 2.731 41.005 1.00 39.25 202 PRO A N 1
ATOM 1604 C CA . PRO A 1 202 ? -20.545 2.328 39.668 1.00 39.25 202 PRO A CA 1
ATOM 1605 C C . PRO A 1 202 ? -20.504 3.536 38.722 1.00 39.25 202 PRO A C 1
ATOM 1607 O O . PRO A 1 202 ? -21.508 3.916 38.129 1.00 39.25 202 PRO A O 1
ATOM 1610 N N . SER A 1 203 ? -19.321 4.112 38.515 1.00 31.77 203 SER A N 1
ATOM 1611 C CA . SER A 1 203 ? -19.053 4.948 37.337 1.00 31.77 203 SER A CA 1
ATOM 1612 C C . SER A 1 203 ? -17.698 4.587 36.739 1.00 31.77 203 SER A C 1
ATOM 1614 O O . SER A 1 203 ? -16.746 5.366 36.757 1.00 31.77 203 SER A O 1
ATOM 1616 N N . ASN A 1 204 ? -17.584 3.370 36.211 1.00 33.84 204 ASN A N 1
ATOM 1617 C CA . ASN A 1 204 ? -16.398 2.983 35.459 1.00 33.84 204 ASN A CA 1
ATOM 1618 C C . ASN A 1 204 ? -16.521 3.511 34.019 1.00 33.84 204 ASN A C 1
ATOM 1620 O O . ASN A 1 204 ? -16.702 2.754 33.067 1.00 33.84 204 ASN A O 1
ATOM 1624 N N . GLN A 1 205 ? -16.449 4.836 33.853 1.00 37.81 205 GLN A N 1
ATOM 1625 C CA . GLN A 1 205 ? -15.947 5.393 32.602 1.00 37.81 205 GLN A CA 1
ATOM 1626 C C . GLN A 1 205 ? -14.473 4.992 32.544 1.00 37.81 205 GLN A C 1
ATOM 1628 O O . GLN A 1 205 ? -13.620 5.655 33.133 1.00 37.81 205 GLN A O 1
ATOM 1633 N N . GLN A 1 206 ? -14.187 3.858 31.895 1.00 40.19 206 GLN A N 1
ATOM 1634 C CA . GLN A 1 206 ? -12.824 3.460 31.559 1.00 40.19 206 GLN A CA 1
ATOM 1635 C C . GLN A 1 206 ? -12.165 4.648 30.856 1.00 40.19 206 GLN A C 1
ATOM 1637 O O . GLN A 1 206 ? -12.461 4.932 29.694 1.00 40.19 206 GLN A O 1
ATOM 1642 N N . LYS A 1 207 ? -11.296 5.365 31.577 1.00 40.12 207 LYS A N 1
ATOM 1643 C CA . LYS A 1 207 ? -10.393 6.357 31.000 1.00 40.12 207 LYS A CA 1
ATOM 1644 C C . LYS A 1 207 ? -9.523 5.604 30.001 1.00 40.12 207 LYS A C 1
ATOM 1646 O O . LYS A 1 207 ? -8.550 4.962 30.388 1.00 40.12 207 LYS A O 1
ATOM 1651 N N . LYS A 1 208 ? -9.919 5.621 28.726 1.00 47.59 208 LYS A N 1
ATOM 1652 C CA . LYS A 1 208 ? -9.118 5.075 27.631 1.00 47.59 208 LYS A CA 1
ATOM 1653 C C . LYS A 1 208 ? -7.777 5.796 27.679 1.00 47.59 208 LYS A C 1
ATOM 1655 O O . LYS A 1 208 ? -7.732 7.019 27.542 1.00 47.59 208 LYS A O 1
ATOM 1660 N N . GLN A 1 209 ? -6.709 5.058 27.969 1.00 49.31 209 GLN A N 1
ATOM 1661 C CA . GLN A 1 209 ? -5.372 5.630 28.005 1.00 49.31 209 GLN A CA 1
ATOM 1662 C C . GLN A 1 209 ? -5.081 6.282 26.654 1.00 49.31 209 GLN A C 1
ATOM 1664 O O . GLN A 1 209 ? -5.286 5.680 25.600 1.00 49.31 209 GLN A O 1
ATOM 1669 N N . LYS A 1 210 ? -4.633 7.539 26.699 1.00 47.78 210 LYS A N 1
ATOM 1670 C CA . LYS A 1 210 ? -4.203 8.281 25.518 1.00 47.78 210 LYS A CA 1
ATOM 1671 C C . LYS A 1 210 ? -2.940 7.599 24.996 1.00 47.78 210 LYS A C 1
ATOM 1673 O O . LYS A 1 210 ? -1.883 7.701 25.615 1.00 47.78 210 LYS A O 1
ATOM 1678 N N . PHE A 1 211 ? -3.091 6.837 23.921 1.00 49.81 211 PHE A N 1
ATOM 1679 C CA . PHE A 1 211 ? -2.005 6.110 23.280 1.00 49.81 211 PHE A CA 1
ATOM 1680 C C . PHE A 1 211 ? -0.951 7.105 22.784 1.00 49.81 211 PHE A C 1
ATOM 1682 O O . PHE A 1 211 ? -1.304 8.092 22.149 1.00 49.81 211 PHE A O 1
ATOM 1689 N N . LYS A 1 212 ? 0.323 6.875 23.115 1.00 58.72 212 LYS A N 1
ATOM 1690 C CA . LYS A 1 212 ? 1.456 7.666 22.619 1.00 58.72 212 LYS A CA 1
ATOM 1691 C C . LYS A 1 212 ? 2.378 6.741 21.834 1.00 58.72 212 LYS A C 1
ATOM 1693 O O . LYS A 1 212 ? 3.003 5.854 22.408 1.00 58.72 212 LYS A O 1
ATOM 1698 N N . SER A 1 213 ? 2.475 6.957 20.527 1.00 51.22 213 SER A N 1
ATOM 1699 C CA . SER A 1 213 ? 3.169 6.060 19.591 1.00 51.22 213 SER A CA 1
ATOM 1700 C C . SER A 1 213 ? 4.692 5.933 19.790 1.00 51.22 213 SER A C 1
ATOM 1702 O O . SER A 1 213 ? 5.275 4.952 19.330 1.00 51.22 213 SER A O 1
ATOM 1704 N N . LYS A 1 214 ? 5.344 6.883 20.478 1.00 50.47 214 LYS A N 1
ATOM 1705 C CA . LYS A 1 214 ? 6.817 6.989 20.572 1.00 50.47 214 LYS A CA 1
ATOM 1706 C C . LYS A 1 214 ? 7.514 6.058 21.580 1.00 50.47 214 LYS A C 1
ATOM 1708 O O . LYS A 1 214 ? 8.733 5.967 21.522 1.00 50.47 214 LYS A O 1
ATOM 1713 N N . GLU A 1 215 ? 6.797 5.378 22.476 1.00 52.53 215 GLU A N 1
ATOM 1714 C CA . GLU A 1 215 ? 7.407 4.692 23.642 1.00 52.53 215 GLU A CA 1
ATOM 1715 C C . GLU A 1 215 ? 7.073 3.187 23.750 1.00 52.53 215 GLU A C 1
ATOM 1717 O O . GLU A 1 215 ? 7.280 2.574 24.792 1.00 52.53 215 GLU A O 1
ATOM 1722 N N . LEU A 1 216 ? 6.534 2.563 22.699 1.00 56.62 216 LEU A N 1
ATOM 172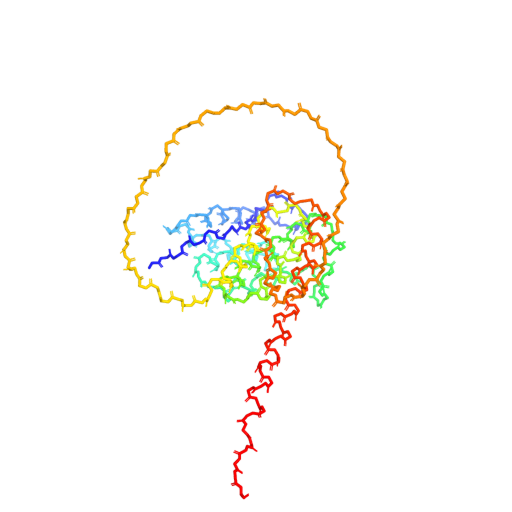3 C CA . LEU A 1 216 ? 5.963 1.210 22.795 1.00 56.62 216 LEU A CA 1
ATOM 1724 C C . LEU A 1 216 ? 6.965 0.109 22.446 1.00 56.62 216 LEU A C 1
ATOM 1726 O O . LEU A 1 216 ? 7.407 0.050 21.298 1.00 56.62 216 LEU A O 1
ATOM 1730 N N . SER A 1 217 ? 7.214 -0.813 23.384 1.00 62.25 217 SER A N 1
ATOM 1731 C CA . SER A 1 217 ? 7.986 -2.038 23.132 1.00 62.25 217 SER A CA 1
ATOM 1732 C C . SER A 1 217 ? 7.204 -3.050 22.268 1.00 62.25 217 SER A C 1
ATOM 1734 O O . SER A 1 217 ? 5.969 -3.002 22.235 1.00 62.25 217 SER A O 1
ATOM 1736 N N . PRO A 1 218 ? 7.860 -4.044 21.634 1.00 52.69 218 PRO A N 1
ATOM 1737 C CA . PRO A 1 218 ? 7.175 -5.102 20.881 1.00 52.69 218 PRO A CA 1
ATOM 1738 C C . PRO A 1 218 ? 6.115 -5.871 21.694 1.00 52.69 218 PRO A C 1
ATOM 1740 O O . PRO A 1 218 ? 5.106 -6.326 21.152 1.00 52.69 218 PRO A O 1
ATOM 1743 N N . SER A 1 219 ? 6.324 -6.027 23.007 1.00 62.00 219 SER A N 1
ATOM 1744 C CA . SER A 1 219 ? 5.342 -6.641 23.911 1.00 62.00 219 SER A CA 1
ATOM 1745 C C . SER A 1 219 ? 4.135 -5.725 24.125 1.00 62.00 219 SER A C 1
ATOM 1747 O O . SER A 1 219 ? 2.998 -6.197 24.146 1.00 62.00 219 SER A O 1
ATOM 1749 N N . ASP A 1 220 ? 4.360 -4.419 24.254 1.00 62.19 220 ASP A N 1
ATOM 1750 C CA . ASP A 1 220 ? 3.281 -3.438 24.406 1.00 62.19 220 ASP A CA 1
ATOM 1751 C C . ASP A 1 220 ? 2.473 -3.308 23.125 1.00 62.19 220 ASP A C 1
ATOM 1753 O O . ASP A 1 220 ? 1.260 -3.166 23.181 1.00 62.19 220 ASP A O 1
ATOM 1757 N N . VAL A 1 221 ? 3.120 -3.461 21.970 1.00 59.59 221 VAL A N 1
ATOM 1758 C CA . VAL A 1 221 ? 2.455 -3.570 20.673 1.00 59.59 221 VAL A CA 1
ATOM 1759 C C . VAL A 1 221 ? 1.526 -4.777 20.628 1.00 59.59 221 VAL A C 1
ATOM 1761 O O . VAL A 1 221 ? 0.385 -4.634 20.208 1.00 59.59 221 VAL A O 1
ATOM 1764 N N . ARG A 1 222 ? 1.955 -5.954 21.099 1.00 64.06 222 ARG A N 1
ATOM 1765 C CA . ARG A 1 222 ? 1.084 -7.144 21.152 1.00 64.06 222 ARG A CA 1
ATOM 1766 C C . ARG A 1 222 ? -0.103 -6.940 22.086 1.00 64.06 222 ARG A C 1
ATOM 1768 O O . ARG A 1 222 ? -1.234 -7.172 21.672 1.00 64.06 222 ARG A O 1
ATOM 1775 N N . LYS A 1 223 ? 0.139 -6.434 23.296 1.00 71.44 223 LYS A N 1
ATOM 1776 C CA . LYS A 1 223 ? -0.930 -6.093 24.248 1.00 71.44 223 LYS A CA 1
ATOM 1777 C C . LYS A 1 223 ? -1.875 -5.036 23.681 1.00 71.44 223 LYS A C 1
ATOM 1779 O O . LYS A 1 223 ? -3.081 -5.128 23.860 1.00 71.44 223 LYS A O 1
ATOM 1784 N N . PHE A 1 224 ? -1.343 -4.056 22.960 1.00 62.97 224 PHE A N 1
ATOM 1785 C CA . PHE A 1 224 ? -2.123 -3.023 22.292 1.00 62.97 224 PHE A CA 1
ATOM 1786 C C . PHE A 1 224 ? -2.961 -3.592 21.147 1.00 62.97 224 PHE A C 1
ATOM 1788 O O . PHE A 1 224 ? -4.131 -3.253 21.027 1.00 62.97 224 PHE A O 1
ATOM 1795 N N . LEU A 1 225 ? -2.404 -4.491 20.336 1.00 63.28 225 LEU A N 1
ATOM 1796 C CA . LEU A 1 225 ? -3.141 -5.201 19.293 1.00 63.28 225 LEU A CA 1
ATOM 1797 C C . LEU A 1 225 ? -4.273 -6.048 19.889 1.00 63.28 225 LEU A C 1
ATOM 1799 O O . LEU A 1 225 ? -5.376 -6.049 19.348 1.00 63.28 225 LEU A O 1
ATOM 1803 N N . GLU A 1 226 ? -4.026 -6.727 21.010 1.00 71.62 226 GLU A N 1
ATOM 1804 C CA . GLU A 1 226 ? -5.045 -7.481 21.750 1.00 71.62 226 GLU A CA 1
ATOM 1805 C C . GLU A 1 226 ? -6.135 -6.566 22.317 1.00 71.62 226 GLU A C 1
ATOM 1807 O O . GLU A 1 226 ? -7.321 -6.840 22.134 1.00 71.62 226 GLU A O 1
ATOM 1812 N N . GLU A 1 227 ? -5.749 -5.450 22.935 1.00 71.56 227 GLU A N 1
ATOM 1813 C CA . GLU A 1 227 ? -6.675 -4.460 23.483 1.00 71.56 227 GLU A CA 1
ATOM 1814 C C . GLU A 1 227 ? -7.519 -3.820 22.374 1.00 71.56 227 GLU A C 1
ATOM 1816 O O . GLU A 1 227 ? -8.740 -3.731 22.501 1.00 71.56 227 GLU A O 1
ATOM 1821 N N . ILE A 1 228 ? -6.915 -3.441 21.244 1.00 62.31 228 ILE A N 1
ATOM 1822 C CA . ILE A 1 228 ? -7.666 -2.908 20.106 1.00 62.31 228 ILE A CA 1
ATOM 1823 C C . ILE A 1 228 ? -8.604 -3.965 19.530 1.00 62.31 228 ILE A C 1
ATOM 1825 O O . ILE A 1 228 ? -9.766 -3.663 19.272 1.00 62.31 228 ILE A O 1
ATOM 1829 N N . LYS A 1 229 ? -8.144 -5.204 19.344 1.00 62.97 229 LYS A N 1
ATOM 1830 C CA . LYS A 1 229 ? -8.996 -6.293 18.854 1.00 62.97 229 LYS A CA 1
ATOM 1831 C C . LYS A 1 229 ? -10.191 -6.514 19.783 1.00 62.97 229 LYS A C 1
ATOM 1833 O O . LYS A 1 229 ? -11.312 -6.693 19.312 1.00 62.97 229 LYS A O 1
ATOM 1838 N N . ALA A 1 230 ? -9.980 -6.448 21.096 1.00 74.38 230 ALA A N 1
ATOM 1839 C CA . ALA A 1 230 ? -11.056 -6.530 22.075 1.00 74.38 230 ALA A CA 1
ATOM 1840 C C . ALA A 1 230 ? -12.017 -5.330 21.981 1.00 74.38 230 ALA A C 1
ATOM 1842 O O . ALA A 1 230 ? -13.231 -5.500 22.110 1.00 74.38 230 ALA A O 1
ATOM 1843 N N . GLN A 1 231 ? -11.506 -4.120 21.739 1.00 63.50 231 GLN A N 1
ATOM 1844 C CA . GLN A 1 231 ? -12.331 -2.925 21.536 1.00 63.50 231 GLN A CA 1
ATOM 1845 C C . GLN A 1 231 ? -13.150 -2.994 20.240 1.00 63.50 231 GLN A C 1
ATOM 1847 O O . GLN A 1 231 ? -14.343 -2.704 20.279 1.00 63.50 231 GLN A O 1
ATOM 1852 N N . GLU A 1 232 ? -12.557 -3.435 19.131 1.00 59.06 232 GLU A N 1
ATOM 1853 C CA . GLU A 1 232 ? -13.239 -3.649 17.849 1.00 59.06 232 GLU A CA 1
ATOM 1854 C C . GLU A 1 232 ? -14.359 -4.685 17.993 1.00 59.06 232 GLU A C 1
ATOM 1856 O O . GLU A 1 232 ? -15.502 -4.424 17.624 1.00 59.06 232 GLU A O 1
ATOM 1861 N N . GLN A 1 233 ? -14.071 -5.835 18.614 1.00 70.12 233 GLN A N 1
ATOM 1862 C CA . GLN A 1 233 ? -15.081 -6.865 18.868 1.00 70.12 233 GLN A CA 1
ATOM 1863 C C . GLN A 1 233 ? -16.247 -6.332 19.704 1.00 70.12 233 GLN A C 1
ATOM 1865 O O . GLN A 1 233 ? -17.402 -6.638 19.413 1.00 70.12 233 GLN A O 1
ATOM 1870 N N . LYS A 1 234 ? -15.968 -5.497 20.712 1.00 73.38 234 LYS A N 1
ATOM 1871 C CA . LYS A 1 234 ? -17.010 -4.844 21.516 1.00 73.38 234 LYS A CA 1
ATOM 1872 C C . LYS A 1 234 ? -17.837 -3.846 20.704 1.00 73.38 234 LYS A C 1
ATOM 1874 O O . LYS A 1 234 ? -19.041 -3.765 20.927 1.00 73.38 234 LYS A O 1
ATOM 1879 N N . ILE A 1 235 ? -17.224 -3.079 19.801 1.00 60.22 235 ILE A N 1
ATOM 1880 C CA . ILE A 1 235 ? -17.939 -2.126 18.937 1.00 60.22 235 ILE A CA 1
ATOM 1881 C C . ILE A 1 235 ? -18.839 -2.886 17.960 1.00 60.22 235 ILE A C 1
ATOM 1883 O O . ILE A 1 235 ? -20.041 -2.638 17.947 1.00 60.22 235 ILE A O 1
ATOM 1887 N N . ARG A 1 236 ? -18.308 -3.891 17.256 1.00 62.44 236 ARG A N 1
ATOM 1888 C CA . ARG A 1 236 ? -19.098 -4.735 16.345 1.00 62.44 236 ARG A CA 1
ATOM 1889 C C . ARG A 1 236 ? -20.243 -5.451 17.051 1.00 62.44 236 ARG A C 1
ATOM 1891 O O . ARG A 1 236 ? -21.348 -5.512 16.524 1.00 62.44 236 ARG A O 1
ATOM 1898 N N . ALA A 1 237 ? -20.007 -5.979 18.253 1.00 75.56 237 ALA A N 1
ATOM 1899 C CA . ALA A 1 237 ? -21.065 -6.599 19.047 1.00 75.56 237 ALA A CA 1
ATOM 1900 C C . ALA A 1 237 ? -22.186 -5.596 19.368 1.00 75.56 237 ALA A C 1
ATOM 1902 O O . ALA A 1 237 ? -23.359 -5.925 19.213 1.00 75.56 237 ALA A O 1
ATOM 1903 N N . LYS A 1 238 ? -21.837 -4.356 19.736 1.00 70.12 238 LYS A N 1
ATOM 1904 C CA . LYS A 1 238 ? -22.818 -3.289 19.975 1.00 70.12 238 LYS A CA 1
ATOM 1905 C C . LYS A 1 238 ? -23.575 -2.887 18.714 1.00 70.12 238 LYS A C 1
ATOM 1907 O O . LYS A 1 238 ? -24.779 -2.687 18.797 1.00 70.12 238 LYS A O 1
ATOM 1912 N N . GLU A 1 239 ? -22.909 -2.779 17.570 1.00 61.69 239 GLU A N 1
ATOM 1913 C CA . GLU A 1 239 ? -23.565 -2.460 16.295 1.00 61.69 239 GLU A CA 1
ATOM 1914 C C . GLU A 1 239 ? -24.531 -3.568 15.864 1.00 61.69 239 GLU A C 1
ATOM 1916 O O . GLU A 1 239 ? -25.651 -3.282 15.449 1.00 61.69 239 GLU A O 1
ATOM 1921 N N . LEU A 1 240 ? -24.153 -4.837 16.044 1.00 69.44 240 LEU A N 1
ATOM 1922 C CA . LEU A 1 240 ? -25.041 -5.976 15.802 1.00 69.44 240 LEU A CA 1
ATOM 1923 C C . LEU A 1 240 ? -26.246 -5.979 16.757 1.00 69.44 240 LEU A C 1
ATOM 1925 O O . LEU A 1 240 ? -27.367 -6.246 16.328 1.00 69.44 240 LEU A O 1
ATOM 1929 N N . GLU A 1 241 ? -26.047 -5.669 18.040 1.00 69.38 241 GLU A N 1
ATOM 1930 C CA . GLU A 1 241 ? -27.142 -5.542 19.013 1.00 69.38 241 GLU A CA 1
ATOM 1931 C C . GLU A 1 241 ? -28.063 -4.349 18.716 1.00 69.38 241 GLU A C 1
ATOM 1933 O O . GLU A 1 241 ? -29.283 -4.460 18.841 1.00 69.38 241 GLU A O 1
ATOM 1938 N N . GLN A 1 242 ? -27.508 -3.211 18.300 1.00 60.41 242 GLN A N 1
ATOM 1939 C CA . GLN A 1 242 ? -28.280 -2.030 17.908 1.00 60.41 242 GLN A CA 1
ATOM 1940 C C . GLN A 1 242 ? -29.045 -2.260 16.599 1.00 60.41 242 GLN A C 1
ATOM 1942 O O . GLN A 1 242 ? -30.210 -1.877 16.509 1.00 60.41 242 GLN A O 1
ATOM 1947 N N . GLY A 1 243 ? -28.444 -2.953 15.628 1.00 55.19 243 GLY A N 1
ATOM 1948 C CA . GLY A 1 243 ? -29.106 -3.374 14.393 1.00 55.19 243 GLY A CA 1
ATOM 1949 C C . GLY A 1 243 ? -30.256 -4.355 14.639 1.00 55.19 243 GLY A C 1
ATOM 1950 O O . GLY A 1 243 ? -31.309 -4.231 14.020 1.00 55.19 243 GLY A O 1
ATOM 1951 N N . LYS A 1 244 ? -30.117 -5.272 15.608 1.00 52.44 244 LYS A N 1
ATOM 1952 C CA . LYS A 1 244 ? -31.212 -6.163 16.039 1.00 52.44 244 LYS A CA 1
ATOM 1953 C C . LYS A 1 244 ? -32.346 -5.416 16.745 1.00 52.44 244 LYS A C 1
ATOM 1955 O O . LYS A 1 244 ? -33.511 -5.679 16.460 1.00 52.44 244 LYS A O 1
ATOM 1960 N N . LYS A 1 245 ? -32.030 -4.417 17.578 1.00 48.88 245 LYS A N 1
ATOM 1961 C CA . LYS A 1 245 ? -33.036 -3.550 18.225 1.00 48.88 245 LYS A CA 1
ATOM 1962 C C . LYS A 1 245 ? -33.855 -2.695 17.247 1.00 48.88 245 LYS A C 1
ATOM 1964 O O . LYS A 1 245 ? -34.898 -2.182 17.645 1.00 48.88 245 LYS A O 1
ATOM 1969 N N . GLY A 1 246 ? -33.402 -2.533 16.000 1.00 44.72 246 GLY A N 1
ATOM 1970 C CA . GLY A 1 246 ? -34.166 -1.893 14.925 1.00 44.72 246 GLY A CA 1
ATOM 1971 C C . GLY A 1 246 ? -35.213 -2.804 14.270 1.00 44.72 246 GLY A C 1
ATOM 1972 O O . GLY A 1 246 ? -36.219 -2.299 13.790 1.00 44.72 246 GLY A O 1
ATOM 1973 N N . MET A 1 247 ? -35.019 -4.130 14.291 1.00 42.50 247 MET A N 1
ATOM 1974 C CA . MET A 1 247 ? -35.984 -5.107 13.757 1.00 42.50 247 MET A CA 1
ATOM 1975 C C . MET A 1 247 ? -37.031 -5.557 14.789 1.00 42.50 247 MET A C 1
ATOM 1977 O O . MET A 1 247 ? -38.118 -5.970 14.406 1.00 42.50 247 MET A O 1
ATOM 1981 N N . GLU A 1 248 ? -36.749 -5.447 16.089 1.00 45.12 248 GLU A N 1
ATOM 1982 C CA . GLU A 1 248 ? -37.687 -5.841 17.159 1.00 45.12 248 GLU A CA 1
ATOM 1983 C C . GLU A 1 248 ? -38.720 -4.755 17.536 1.00 45.12 248 GLU A C 1
ATOM 1985 O O . GLU A 1 248 ? -39.471 -4.935 18.489 1.00 45.12 248 GLU A O 1
ATOM 1990 N N . ARG A 1 249 ? -38.799 -3.630 16.805 1.00 47.31 249 ARG A N 1
ATOM 1991 C CA . ARG A 1 249 ? -39.758 -2.536 17.080 1.00 47.31 249 ARG A CA 1
ATOM 1992 C C . ARG A 1 249 ? -40.772 -2.263 15.966 1.00 47.31 249 ARG A C 1
ATOM 1994 O O . ARG A 1 249 ? -41.237 -1.140 15.827 1.00 47.31 249 ARG A O 1
ATOM 2001 N N . GLU A 1 250 ? -41.169 -3.280 15.213 1.00 50.25 250 GLU A N 1
ATOM 2002 C CA . GLU A 1 250 ? -42.398 -3.219 14.412 1.00 50.25 250 GLU A CA 1
ATOM 2003 C C . GLU A 1 250 ? -43.168 -4.534 14.533 1.00 50.25 250 GLU A C 1
ATOM 2005 O O . GLU A 1 250 ? -43.133 -5.367 13.636 1.00 50.25 250 GLU A O 1
ATOM 2010 N N . ASN A 1 251 ? -43.836 -4.748 15.672 1.00 51.66 251 ASN A N 1
ATOM 2011 C CA . ASN A 1 251 ? -45.079 -5.533 15.728 1.00 51.66 251 ASN A CA 1
ATOM 2012 C C . ASN A 1 251 ? -45.810 -5.403 17.076 1.00 51.66 251 ASN A C 1
ATOM 2014 O O . ASN A 1 251 ? -46.308 -6.377 17.630 1.00 51.66 251 ASN A O 1
ATOM 2018 N N . GLU A 1 252 ? -45.935 -4.181 17.587 1.00 47.00 252 GLU A N 1
ATOM 2019 C CA . GLU A 1 252 ? -46.976 -3.864 18.570 1.00 47.00 252 GLU A CA 1
ATOM 2020 C C . GLU A 1 252 ? -47.959 -2.899 17.903 1.00 47.00 252 GLU A C 1
ATOM 2022 O O . GLU A 1 252 ? -47.906 -1.685 18.081 1.00 47.00 252 GLU A O 1
ATOM 2027 N N . LYS A 1 253 ? -48.818 -3.447 17.035 1.00 49.75 253 LYS A N 1
ATOM 2028 C CA . LYS A 1 253 ? -50.085 -2.801 16.694 1.00 49.75 253 LYS A CA 1
ATOM 2029 C C . LYS A 1 253 ? -51.197 -3.552 17.402 1.00 49.75 253 LYS A C 1
ATOM 2031 O O . LYS A 1 253 ? -51.437 -4.723 17.108 1.00 49.75 253 LYS A O 1
ATOM 2036 N N . ASP A 1 254 ? -51.802 -2.812 18.325 1.00 52.78 254 ASP A N 1
ATOM 2037 C CA . ASP A 1 254 ? -53.067 -3.063 19.000 1.00 52.78 254 ASP A CA 1
ATOM 2038 C C . ASP A 1 254 ? -54.073 -3.790 18.103 1.00 52.78 254 ASP A C 1
ATOM 2040 O O . ASP A 1 254 ? -54.412 -3.323 17.009 1.00 52.78 254 ASP A O 1
ATOM 2044 N N . TRP A 1 255 ? -54.588 -4.897 18.625 1.00 57.25 255 TRP A N 1
ATOM 2045 C CA . TRP A 1 255 ? -55.928 -5.398 18.353 1.00 57.25 255 TRP A CA 1
ATOM 2046 C C . TRP A 1 255 ? -56.580 -5.768 19.684 1.00 57.25 255 TRP A C 1
ATOM 2048 O O . TRP A 1 255 ? -55.860 -6.275 20.574 1.00 57.25 255 TRP A O 1
#

Radius of gyration: 26.01 Å; chains: 1; bounding box: 73×54×80 Å

pLDDT: mean 70.37, std 24.26, range [25.5, 97.38]

Sequence (255 aa):
MRCKRYLSLIVLLGGAWPALGLSPEVVNLNNEAVEQLTQEEPELQRSYQNLMSALSQDPFNPILRINLGLWHLKNEETVKAEKDFKAALKAFYGDAPDKWLGLPESAQKVVFSILFNLGVTSTIEKKYDQALYFYQRALFLNTESVEVKTNIELLLQAQQGGGEGDSDQENKDKSEEQKEGQGKEGDPKDQQNEQQSQRNNPSNQQKKQKFKSKELSPSDVRKFLEEIKAQEQKIRAKELEQGKKGMERENEKDW

Foldseek 3Di:
DPPCPPQDADADQPVPPVPVVADPLLNVLRNQLSVLLVDDPPSLVSSVVSLVVSCVVVVQALNSLQSVLSSCVVVVNLVSSLVSLVSSLCSQPPPDPPPCVPPPLVSLVSNLNSLSVQLVSCLVVLVLVRNLVSLLSSCVSPVLDLSSLVSNLVSVVVVVPPDPDPDDDDDDDDDDDDDDDDDDDDDDDDDDDDDDDDDDDDDPPPPPPNDDSPDADSVNSVVVNVVVVVVVVVVVVVVVVVVVVVVVPPDPDDD